Protein AF-U9USR7-F1 (afdb_monomer_lite)

Sequence (192 aa):
MKKAFDSVGLDVLKRALLRIDILATMAEWIIALFDYRSLRIATAYGLSDGFIRNDGIDQYRMQEIVDIANEFYLINDIDINAKKSELIIINPTVEKQEQNIELGRDRSIVQATNDEIRYLGVWFSNKPSRRRWMQRLSTIVNEFSQIMILTEHDWNQVFTPIMKLVKNWLKLSKNTPSSLLFHEGGFGMDHP

Structure (mmCIF, N/CA/C/O backbone):
data_AF-U9USR7-F1
#
_entry.id   AF-U9USR7-F1
#
loop_
_atom_site.group_PDB
_atom_site.id
_atom_site.type_symbol
_atom_site.label_atom_id
_atom_site.label_alt_id
_atom_site.label_comp_id
_atom_site.label_asym_id
_atom_site.label_entity_id
_atom_site.label_seq_id
_atom_site.pdbx_PDB_ins_code
_atom_site.Cartn_x
_atom_site.Cartn_y
_atom_site.Cartn_z
_atom_site.occupancy
_atom_site.B_iso_or_equiv
_atom_site.auth_seq_id
_atom_site.auth_comp_id
_atom_site.auth_asym_id
_atom_site.auth_atom_id
_atom_site.pdbx_PDB_model_num
ATOM 1 N N . MET A 1 1 ? 8.745 15.728 13.374 1.00 31.06 1 MET A N 1
ATOM 2 C CA . MET A 1 1 ? 8.905 16.698 12.268 1.00 31.06 1 MET A CA 1
ATOM 3 C C . MET A 1 1 ? 7.754 16.495 11.293 1.00 31.06 1 MET A C 1
ATOM 5 O O . MET A 1 1 ? 7.735 15.453 10.646 1.00 31.06 1 MET A O 1
ATOM 9 N N . LYS A 1 2 ? 6.791 17.431 11.232 1.00 29.58 2 LYS A N 1
ATOM 10 C CA . LYS A 1 2 ? 5.807 17.512 10.132 1.00 29.58 2 LYS A CA 1
ATOM 11 C C . LYS A 1 2 ? 6.581 17.490 8.808 1.00 29.58 2 LYS A C 1
ATOM 13 O O . LYS A 1 2 ? 7.603 18.174 8.710 1.00 29.58 2 LYS A O 1
ATOM 18 N N . LYS A 1 3 ? 6.186 16.662 7.833 1.00 35.38 3 LYS A N 1
ATOM 19 C CA . LYS A 1 3 ? 6.872 16.655 6.532 1.00 35.38 3 LYS A CA 1
ATOM 20 C C . LYS A 1 3 ? 6.595 18.003 5.871 1.00 35.38 3 LYS A C 1
ATOM 22 O O . LYS A 1 3 ? 5.481 18.502 5.957 1.00 35.38 3 LYS A O 1
ATOM 27 N N . ALA A 1 4 ? 7.596 18.583 5.210 1.00 38.94 4 ALA A N 1
ATOM 28 C CA . ALA A 1 4 ? 7.486 19.911 4.601 1.00 38.94 4 ALA A CA 1
ATOM 29 C C . ALA A 1 4 ? 6.280 20.044 3.650 1.00 38.94 4 ALA A C 1
ATOM 31 O O . ALA A 1 4 ? 5.736 21.131 3.530 1.00 38.94 4 ALA A O 1
ATOM 32 N N . PHE A 1 5 ? 5.834 18.935 3.049 1.00 43.22 5 PHE A N 1
ATOM 33 C CA . PHE A 1 5 ? 4.688 18.850 2.141 1.00 43.22 5 PHE A CA 1
ATOM 34 C C . PHE A 1 5 ? 3.316 18.853 2.834 1.00 43.22 5 PHE A C 1
ATOM 36 O O . PHE A 1 5 ? 2.339 19.228 2.199 1.00 43.22 5 PHE A O 1
ATOM 43 N N . ASP A 1 6 ? 3.238 18.503 4.124 1.00 44.19 6 ASP A N 1
ATOM 44 C CA . ASP A 1 6 ? 1.978 18.482 4.891 1.00 44.19 6 ASP A CA 1
ATOM 45 C C . ASP A 1 6 ? 1.553 19.899 5.340 1.00 44.19 6 ASP A C 1
ATOM 47 O O . ASP A 1 6 ? 0.514 20.076 5.968 1.00 44.19 6 ASP A O 1
ATOM 51 N N . SER A 1 7 ? 2.383 20.918 5.078 1.00 46.50 7 SER A N 1
ATOM 52 C CA . SER A 1 7 ? 2.207 22.280 5.599 1.00 46.50 7 SER A CA 1
ATOM 53 C C . SER A 1 7 ? 2.689 23.389 4.654 1.00 46.50 7 SER A C 1
ATOM 55 O O . SER A 1 7 ? 2.925 24.510 5.108 1.00 46.50 7 SER A O 1
ATOM 57 N N . VAL A 1 8 ? 2.872 23.116 3.354 1.00 57.19 8 VAL A N 1
ATOM 58 C CA . VAL A 1 8 ? 3.151 24.202 2.398 1.00 57.19 8 VAL A CA 1
ATOM 59 C C . VAL A 1 8 ? 1.869 25.001 2.209 1.00 57.19 8 VAL A C 1
ATOM 61 O O . VAL A 1 8 ? 0.931 24.532 1.573 1.00 57.19 8 VAL A O 1
ATOM 64 N N . GLY A 1 9 ? 1.830 26.214 2.758 1.00 67.50 9 GLY A N 1
ATOM 65 C CA . GLY A 1 9 ? 0.725 27.134 2.510 1.00 67.50 9 GLY A CA 1
ATOM 66 C C . GLY A 1 9 ? 0.599 27.424 1.015 1.00 67.50 9 GLY A C 1
ATOM 67 O O . GLY A 1 9 ? 1.603 27.713 0.355 1.00 67.50 9 GLY A O 1
ATOM 68 N N . LEU A 1 10 ? -0.626 27.370 0.488 1.00 75.12 10 LEU A N 1
ATOM 69 C CA . LEU A 1 10 ? -0.918 27.627 -0.928 1.00 75.12 10 LEU A CA 1
ATOM 70 C C . LEU A 1 10 ? -0.388 28.995 -1.385 1.00 75.12 10 LEU A C 1
ATOM 72 O O . LEU A 1 10 ? 0.080 29.129 -2.510 1.00 75.12 10 LEU A O 1
ATOM 76 N N . ASP A 1 11 ? -0.315 29.974 -0.483 1.00 77.25 11 ASP A N 1
ATOM 77 C CA . ASP A 1 11 ? 0.305 31.277 -0.737 1.00 77.25 11 ASP A CA 1
ATOM 78 C C . ASP A 1 11 ? 1.813 31.214 -1.025 1.00 77.25 11 ASP A C 1
ATOM 80 O O . ASP A 1 11 ? 2.346 31.995 -1.819 1.00 77.25 11 ASP A O 1
ATOM 84 N N . VAL A 1 12 ? 2.532 30.311 -0.353 1.00 80.69 12 VAL A N 1
ATOM 85 C CA . VAL A 1 12 ? 3.971 30.097 -0.564 1.00 80.69 12 VAL A CA 1
ATOM 86 C C . VAL A 1 12 ? 4.189 29.373 -1.888 1.00 80.69 12 VAL A C 1
ATOM 88 O O . VAL A 1 12 ? 5.074 29.755 -2.652 1.00 80.69 12 VAL A O 1
ATOM 91 N N . LEU A 1 13 ? 3.338 28.389 -2.196 1.00 80.75 13 LEU A N 1
ATOM 92 C CA . LEU A 1 13 ? 3.336 27.698 -3.483 1.00 80.75 13 LEU A CA 1
ATOM 93 C C . LEU A 1 13 ? 3.036 28.668 -4.636 1.00 80.75 13 LEU A C 1
ATOM 95 O O . LEU A 1 13 ? 3.788 28.714 -5.604 1.00 80.75 13 LEU A O 1
ATOM 99 N N . LYS A 1 14 ? 2.011 29.514 -4.501 1.00 82.81 14 LYS A N 1
ATOM 100 C CA . LYS A 1 14 ? 1.633 30.529 -5.494 1.00 82.81 14 LYS A CA 1
ATOM 101 C C . LYS A 1 14 ? 2.776 31.500 -5.776 1.00 82.81 14 LYS A C 1
ATOM 103 O O . LYS A 1 14 ? 3.115 31.738 -6.932 1.00 82.81 14 LYS A O 1
ATOM 108 N N . ARG A 1 15 ? 3.431 32.007 -4.727 1.00 81.38 15 ARG A N 1
ATOM 109 C CA . ARG A 1 15 ? 4.616 32.871 -4.866 1.00 81.38 15 ARG A CA 1
ATOM 110 C C . ARG A 1 15 ? 5.795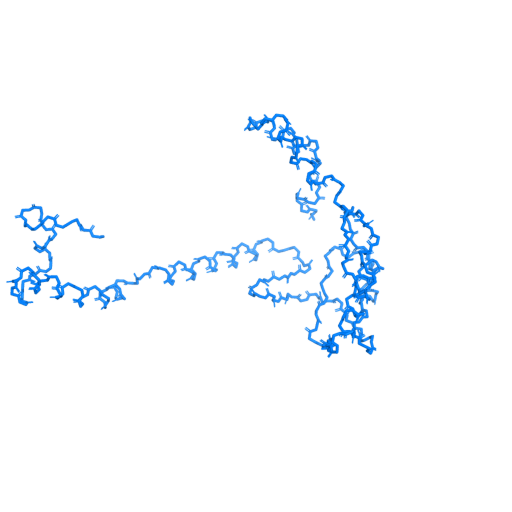 32.155 -5.526 1.00 81.38 15 ARG A C 1
ATOM 112 O O . ARG A 1 15 ? 6.513 32.784 -6.295 1.00 81.38 15 ARG A O 1
ATOM 119 N N . ALA A 1 16 ? 5.994 30.866 -5.256 1.00 85.19 16 ALA A N 1
ATOM 120 C CA . ALA A 1 16 ? 7.048 30.079 -5.892 1.00 85.19 16 ALA A CA 1
ATOM 121 C C . ALA A 1 16 ? 6.782 29.851 -7.390 1.00 85.19 16 ALA A C 1
ATOM 123 O O . ALA A 1 16 ? 7.704 30.011 -8.182 1.00 85.19 16 ALA A O 1
ATOM 124 N N . LEU A 1 17 ? 5.536 29.552 -7.777 1.00 86.25 17 LEU A N 1
ATOM 125 C CA . LEU A 1 17 ? 5.126 29.371 -9.177 1.00 86.25 17 LEU A CA 1
ATOM 126 C C . LEU A 1 17 ? 5.318 30.659 -9.991 1.00 86.25 17 LEU A C 1
ATOM 128 O O . LEU A 1 17 ? 5.894 30.623 -11.074 1.00 86.25 17 LEU A O 1
ATOM 132 N N . LEU A 1 18 ? 4.920 31.806 -9.433 1.00 88.62 18 LEU A N 1
ATOM 133 C CA . LEU A 1 18 ? 5.142 33.109 -10.069 1.00 88.62 18 LEU A CA 1
ATOM 134 C C . LEU A 1 18 ? 6.632 33.463 -10.175 1.00 88.62 18 LEU A C 1
ATOM 136 O O . LEU A 1 18 ? 7.037 34.143 -11.108 1.00 88.62 18 LEU A O 1
ATOM 140 N N . ARG A 1 19 ? 7.459 32.998 -9.232 1.00 89.94 19 ARG A N 1
ATOM 141 C CA . ARG A 1 19 ? 8.908 33.249 -9.225 1.00 89.94 19 ARG A CA 1
ATOM 142 C C . ARG A 1 19 ? 9.671 32.447 -10.282 1.00 89.94 19 ARG A C 1
ATOM 144 O O . ARG A 1 19 ? 10.785 32.830 -10.620 1.00 89.94 19 ARG A O 1
ATOM 151 N N . ILE A 1 20 ? 9.102 31.348 -10.774 1.00 90.50 20 ILE A N 1
ATOM 152 C CA . ILE A 1 20 ? 9.650 30.560 -11.890 1.00 90.50 20 ILE A CA 1
ATOM 153 C C . ILE A 1 20 ? 8.961 30.898 -13.224 1.00 90.50 20 ILE A C 1
ATOM 155 O O . ILE A 1 20 ? 8.940 30.069 -14.128 1.00 90.50 20 ILE A O 1
ATOM 159 N N . ASP A 1 21 ? 8.376 32.097 -13.320 1.00 91.94 21 ASP A N 1
ATOM 160 C CA . ASP A 1 21 ? 7.721 32.648 -14.513 1.00 91.94 21 ASP A CA 1
ATOM 161 C C . ASP A 1 21 ? 6.568 31.797 -15.077 1.00 91.94 21 ASP A C 1
ATOM 163 O O . ASP A 1 21 ? 6.224 31.884 -16.259 1.00 91.94 21 ASP A O 1
ATOM 167 N N . ILE A 1 22 ? 5.897 31.002 -14.230 1.00 88.56 22 ILE A N 1
ATOM 168 C CA . ILE A 1 22 ? 4.613 30.407 -14.614 1.00 88.56 22 ILE A CA 1
ATOM 169 C C . ILE A 1 22 ? 3.569 31.520 -14.699 1.00 88.56 22 ILE A C 1
ATOM 171 O O . ILE A 1 22 ? 3.393 32.312 -13.770 1.00 88.56 22 ILE A O 1
ATOM 175 N N . LEU A 1 23 ? 2.843 31.547 -15.818 1.00 92.94 23 LEU A N 1
ATOM 176 C CA . LEU A 1 23 ? 1.777 32.506 -16.085 1.00 92.94 23 LEU A CA 1
ATOM 177 C C . LEU A 1 23 ? 0.779 32.548 -14.917 1.00 92.94 23 LEU A C 1
ATOM 179 O O . LEU A 1 23 ? 0.319 31.502 -14.458 1.00 92.94 23 LEU A O 1
ATOM 183 N N . ALA A 1 24 ? 0.402 33.744 -14.461 1.00 88.19 24 ALA A N 1
ATOM 184 C CA . ALA A 1 24 ? -0.434 33.908 -13.269 1.00 88.19 24 ALA A CA 1
ATOM 185 C C . ALA A 1 24 ? -1.750 33.112 -13.329 1.00 88.19 24 ALA A C 1
ATOM 187 O O . ALA A 1 24 ? -2.139 32.496 -12.344 1.00 88.19 24 ALA A O 1
ATOM 188 N N . THR A 1 25 ? -2.394 33.041 -14.496 1.00 86.81 25 THR A N 1
ATOM 189 C CA . THR A 1 25 ? -3.608 32.235 -14.704 1.00 86.81 25 THR A CA 1
ATOM 190 C C . THR A 1 25 ? -3.358 30.734 -14.553 1.00 86.81 25 THR A C 1
ATOM 192 O O . THR A 1 25 ? -4.213 30.021 -14.035 1.00 86.81 25 THR A O 1
ATOM 195 N N . MET A 1 26 ? -2.183 30.252 -14.961 1.00 83.38 26 MET A N 1
ATOM 196 C CA . MET A 1 26 ? -1.778 28.858 -14.808 1.00 83.38 26 MET A CA 1
ATOM 197 C C . MET A 1 26 ? -1.376 28.544 -13.365 1.00 83.38 26 MET A C 1
ATOM 199 O O . MET A 1 26 ? -1.702 27.473 -12.866 1.00 83.38 26 MET A O 1
ATOM 203 N N . ALA A 1 27 ? -0.743 29.488 -12.664 1.00 86.19 27 ALA A N 1
ATOM 204 C CA . ALA A 1 27 ? -0.491 29.370 -11.233 1.00 86.19 27 ALA A CA 1
ATOM 205 C C . ALA A 1 27 ? -1.808 29.282 -10.441 1.00 86.19 27 ALA A C 1
ATOM 207 O O . ALA A 1 27 ? -1.941 28.393 -9.609 1.00 86.19 27 ALA A O 1
ATOM 208 N N . GLU A 1 28 ? -2.802 30.127 -10.741 1.00 83.25 28 GLU A N 1
ATOM 209 C CA . GLU A 1 28 ? -4.142 30.045 -10.129 1.00 83.25 28 GLU A CA 1
ATOM 210 C C . GLU A 1 28 ? -4.829 28.712 -10.433 1.00 83.25 28 GLU A C 1
ATOM 212 O O . GLU A 1 28 ? -5.378 28.089 -9.530 1.00 83.25 28 GLU A O 1
ATOM 217 N N . TRP A 1 29 ? -4.742 28.227 -11.675 1.00 82.88 29 TRP A N 1
ATOM 218 C CA . TRP A 1 29 ? -5.243 26.901 -12.046 1.00 82.88 29 TRP A CA 1
ATOM 219 C C . TRP A 1 29 ? -4.590 25.786 -11.231 1.00 82.88 29 TRP A C 1
ATOM 221 O O . TRP A 1 29 ? -5.280 24.902 -10.734 1.00 82.88 29 TRP A O 1
ATOM 231 N N . ILE A 1 30 ? -3.267 25.831 -11.062 1.00 81.38 30 ILE A N 1
ATOM 232 C CA . ILE A 1 30 ? -2.529 24.847 -10.266 1.00 81.38 30 ILE A CA 1
ATOM 233 C C . ILE A 1 30 ? -2.956 24.917 -8.799 1.00 81.38 30 ILE A C 1
ATOM 235 O O . ILE A 1 30 ? -3.180 23.871 -8.203 1.00 81.38 30 ILE A O 1
ATOM 239 N N . ILE A 1 31 ? -3.111 26.112 -8.220 1.00 80.75 31 ILE A N 1
ATOM 240 C CA . ILE A 1 31 ? -3.598 26.274 -6.841 1.00 80.75 31 ILE A CA 1
ATOM 241 C C . ILE A 1 31 ? -5.025 25.727 -6.697 1.00 80.75 31 ILE A C 1
ATOM 243 O O . ILE A 1 31 ? -5.294 24.977 -5.760 1.00 80.75 31 ILE A O 1
ATOM 247 N N . ALA A 1 32 ? -5.900 25.994 -7.667 1.00 76.19 32 ALA A N 1
ATOM 248 C CA . ALA A 1 32 ? -7.271 25.493 -7.694 1.00 76.19 32 ALA A CA 1
ATOM 249 C C . ALA A 1 32 ? -7.376 23.959 -7.815 1.00 76.19 32 ALA A C 1
ATOM 251 O O . ALA A 1 32 ? -8.411 23.399 -7.478 1.00 76.19 32 ALA A O 1
ATOM 252 N N . LEU A 1 33 ? -6.325 23.246 -8.248 1.00 71.69 33 LEU A N 1
ATOM 253 C CA . LEU A 1 33 ? -6.296 21.772 -8.193 1.00 71.69 33 LEU A CA 1
ATOM 254 C C . LEU A 1 33 ? -6.178 21.233 -6.761 1.00 71.69 33 LEU A C 1
ATOM 256 O O . LEU A 1 33 ? -6.516 20.073 -6.501 1.00 71.69 33 LEU A O 1
ATOM 260 N N . PHE A 1 34 ? -5.645 22.044 -5.849 1.00 70.12 34 PHE A N 1
ATOM 261 C CA . PHE A 1 34 ? -5.462 21.696 -4.443 1.00 70.12 34 PHE A CA 1
ATOM 262 C C . PHE A 1 34 ? -6.542 22.306 -3.551 1.00 70.12 34 PHE A C 1
ATOM 264 O O . PHE A 1 34 ? -6.820 21.745 -2.493 1.00 70.12 34 PHE A O 1
ATOM 271 N N . ASP A 1 35 ? -7.181 23.382 -4.003 1.00 64.19 35 ASP A N 1
ATOM 272 C CA . ASP A 1 35 ? -8.351 23.970 -3.364 1.00 64.19 35 ASP A CA 1
ATOM 273 C C . ASP A 1 35 ? -9.628 23.210 -3.780 1.00 64.19 35 ASP A C 1
ATOM 275 O O . ASP A 1 35 ? -9.847 22.907 -4.947 1.00 64.19 35 ASP A O 1
ATOM 279 N N . TYR A 1 36 ? -10.483 22.858 -2.818 1.00 55.59 36 TYR A N 1
ATOM 280 C CA . TYR A 1 36 ? -11.804 22.243 -3.061 1.00 55.59 36 TYR A CA 1
ATOM 281 C C . TYR A 1 36 ? -11.838 20.876 -3.772 1.00 55.59 36 TYR A C 1
ATOM 283 O O . TYR A 1 36 ? -12.755 20.592 -4.548 1.00 55.59 36 TYR A O 1
ATOM 291 N N . ARG A 1 37 ? -10.923 19.949 -3.458 1.00 59.97 37 ARG A N 1
ATOM 292 C CA . ARG A 1 37 ? -11.104 18.544 -3.879 1.00 59.97 37 ARG A CA 1
ATOM 293 C C . ARG A 1 37 ? -12.260 17.892 -3.109 1.00 59.97 37 ARG A C 1
ATOM 295 O O . ARG A 1 37 ? -12.060 17.341 -2.026 1.00 59.97 37 ARG A O 1
ATOM 302 N N . SER A 1 38 ? -13.462 17.974 -3.683 1.00 60.00 38 SER A N 1
ATOM 303 C CA . SER A 1 38 ? -14.633 17.181 -3.306 1.00 60.00 38 SER A CA 1
ATOM 304 C C . SER A 1 38 ? -14.509 15.793 -3.939 1.00 60.00 38 SER A C 1
ATOM 306 O O . SER A 1 38 ? -14.601 15.649 -5.157 1.00 60.00 38 SER A O 1
ATOM 308 N N . LEU A 1 39 ? -14.235 14.776 -3.124 1.00 62.94 39 LEU A N 1
ATOM 309 C CA . LEU A 1 39 ? -14.263 13.379 -3.553 1.00 62.94 39 LEU A CA 1
ATOM 310 C C . LEU A 1 39 ? -15.694 12.856 -3.439 1.00 62.94 39 LEU A C 1
ATOM 312 O O . LEU A 1 39 ? -16.358 13.096 -2.437 1.00 62.94 39 LEU A O 1
ATOM 316 N N . ARG A 1 40 ? -16.152 12.139 -4.466 1.00 63.31 40 ARG A N 1
ATOM 317 C CA . ARG A 1 40 ? -17.414 11.389 -4.471 1.00 63.31 40 ARG A CA 1
ATOM 318 C C . ARG A 1 40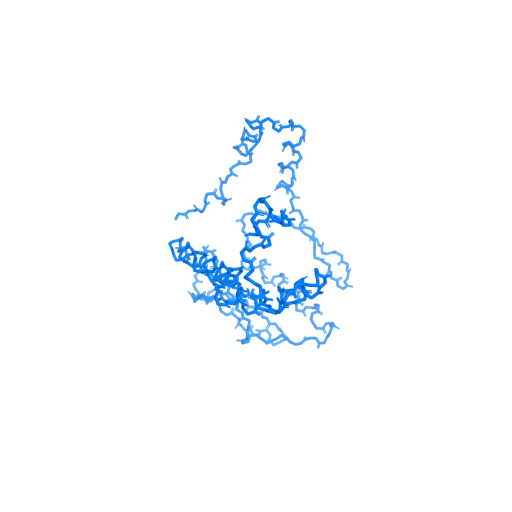 ? -17.095 9.934 -4.775 1.00 63.31 40 ARG A C 1
ATOM 320 O O . ARG A 1 40 ? -16.259 9.667 -5.639 1.00 63.31 40 ARG A O 1
ATOM 327 N N . ILE A 1 41 ? -17.742 9.013 -4.077 1.00 63.25 41 ILE A N 1
ATOM 328 C CA . ILE A 1 41 ? -17.579 7.571 -4.270 1.00 63.25 41 ILE A CA 1
ATOM 329 C C . ILE A 1 41 ? -18.760 7.077 -5.104 1.00 63.25 41 ILE A C 1
ATOM 331 O O . ILE A 1 41 ? -19.899 7.448 -4.843 1.00 63.25 41 ILE A O 1
ATOM 335 N N . ALA A 1 42 ? -18.507 6.269 -6.131 1.00 59.62 42 ALA A N 1
ATOM 336 C CA . ALA A 1 42 ? -19.580 5.634 -6.890 1.00 59.62 42 ALA A CA 1
ATOM 337 C C . ALA A 1 42 ? -20.099 4.413 -6.114 1.00 59.62 42 ALA A C 1
ATOM 339 O O . ALA A 1 42 ? -19.345 3.470 -5.881 1.00 59.62 42 ALA A O 1
ATOM 340 N N . THR A 1 43 ? -21.368 4.442 -5.711 1.00 68.50 43 THR A N 1
ATOM 341 C CA . THR A 1 43 ? -22.071 3.347 -5.030 1.00 68.50 43 THR A CA 1
ATOM 342 C C . THR A 1 43 ? -23.109 2.721 -5.963 1.00 68.50 43 THR A C 1
ATOM 344 O O . THR A 1 43 ? -23.420 3.257 -7.031 1.00 68.50 43 THR A O 1
ATOM 347 N N . ALA A 1 44 ? -23.690 1.591 -5.554 1.00 57.88 44 ALA A N 1
ATOM 348 C CA . ALA A 1 44 ? -24.777 0.946 -6.294 1.00 57.88 44 ALA A CA 1
ATOM 349 C C . ALA A 1 44 ? -26.056 1.805 -6.388 1.00 57.88 44 ALA A C 1
ATOM 351 O O . ALA A 1 44 ? -26.909 1.540 -7.232 1.00 57.88 44 ALA A O 1
ATOM 352 N N . TYR A 1 45 ? -26.174 2.848 -5.559 1.00 77.38 45 TYR A N 1
ATOM 353 C CA . TYR A 1 45 ? -27.314 3.767 -5.520 1.00 77.38 45 TYR A CA 1
ATOM 354 C C . TYR A 1 45 ? -27.018 5.128 -6.175 1.00 77.38 45 TYR A C 1
ATOM 356 O O . TYR A 1 45 ? -27.881 6.004 -6.185 1.00 77.38 45 TYR A O 1
ATOM 364 N N . GLY A 1 46 ? -25.816 5.318 -6.733 1.00 76.00 46 GLY A N 1
ATOM 365 C CA . GLY A 1 46 ? -25.382 6.565 -7.367 1.00 76.00 46 GLY A CA 1
ATOM 366 C C . GLY A 1 4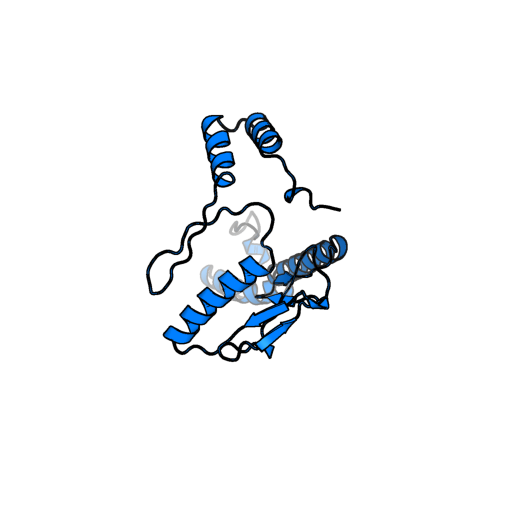6 ? -24.072 7.106 -6.793 1.00 76.00 46 GLY A C 1
ATOM 367 O O . GLY A 1 46 ? -23.319 6.404 -6.128 1.00 76.00 46 GLY A O 1
ATOM 368 N N . LEU A 1 47 ? -23.758 8.370 -7.078 1.00 69.31 47 LEU A N 1
ATOM 369 C CA . LEU A 1 47 ? -22.615 9.038 -6.449 1.00 69.31 47 LEU A CA 1
ATOM 370 C C . LEU A 1 47 ? -22.950 9.364 -4.990 1.00 69.31 47 LEU A C 1
ATOM 372 O O . LEU A 1 47 ? -24.014 9.919 -4.723 1.00 69.31 47 LEU A O 1
ATOM 376 N N . SER A 1 48 ? -22.029 9.067 -4.073 1.00 74.69 48 SER A N 1
ATOM 377 C CA . SER A 1 48 ? -22.102 9.519 -2.685 1.00 74.69 48 SER A CA 1
ATOM 378 C C . SER A 1 48 ? -22.080 11.044 -2.612 1.00 74.69 48 SER A C 1
ATOM 380 O O . SER A 1 48 ? -21.611 11.729 -3.535 1.00 74.69 48 SER A O 1
ATOM 382 N N . ASP A 1 49 ? -22.489 11.571 -1.461 1.00 74.88 49 ASP A N 1
ATOM 383 C CA . ASP A 1 49 ? -22.247 12.969 -1.145 1.00 74.88 49 ASP A CA 1
ATOM 384 C C . ASP A 1 49 ? -20.750 13.285 -1.246 1.00 74.88 49 ASP A C 1
ATOM 386 O O . ASP A 1 49 ? -19.873 12.476 -0.918 1.00 74.88 49 ASP A O 1
ATOM 390 N N . GLY A 1 50 ? -20.463 14.462 -1.803 1.00 62.84 50 GLY A N 1
ATOM 391 C CA . GLY A 1 50 ? -19.099 14.911 -2.023 1.00 62.84 50 GLY A CA 1
ATOM 392 C C . GLY A 1 50 ? -18.474 15.400 -0.730 1.00 62.84 50 GLY A C 1
ATOM 393 O O . GLY A 1 50 ? -19.027 16.284 -0.085 1.00 62.84 50 GLY A O 1
ATOM 394 N N . PHE A 1 51 ? -17.288 14.905 -0.386 1.00 61.94 51 PHE A N 1
ATOM 395 C CA . PHE A 1 51 ? -16.588 15.327 0.825 1.00 61.94 51 PHE A CA 1
ATOM 396 C C . PHE A 1 51 ? -15.290 16.070 0.516 1.00 61.94 51 PHE A C 1
ATOM 398 O O . PHE A 1 51 ? -14.523 15.695 -0.372 1.00 61.94 51 PHE A O 1
ATOM 405 N N . ILE A 1 52 ? -15.034 17.137 1.274 1.00 56.69 52 ILE A N 1
ATOM 406 C CA . ILE A 1 52 ? -13.830 17.961 1.141 1.00 56.69 52 ILE A CA 1
ATOM 407 C C . ILE A 1 52 ? -12.657 17.241 1.818 1.00 56.69 52 ILE A C 1
ATOM 409 O O . ILE A 1 52 ? -12.742 16.819 2.979 1.00 56.69 52 ILE A O 1
ATOM 413 N N . ARG A 1 53 ? -11.547 17.093 1.091 1.00 51.97 53 ARG A N 1
ATOM 414 C CA . ARG A 1 53 ? -10.291 16.539 1.612 1.00 51.97 53 ARG A CA 1
ATOM 415 C C . ARG A 1 53 ? -9.498 17.611 2.373 1.00 51.97 53 ARG A C 1
ATOM 417 O O . ARG A 1 53 ? -8.450 18.041 1.905 1.00 51.97 53 ARG A O 1
ATOM 424 N N . ASN A 1 54 ? -9.994 18.030 3.533 1.00 49.03 54 ASN A N 1
ATOM 425 C CA . ASN A 1 54 ? -9.200 18.815 4.481 1.00 49.03 54 ASN A CA 1
ATOM 426 C C . ASN A 1 54 ? -8.357 17.852 5.334 1.00 49.03 54 ASN A C 1
ATOM 428 O O . ASN A 1 54 ? -8.917 16.941 5.934 1.00 49.03 54 ASN A O 1
ATOM 432 N N . ASP A 1 55 ? -7.030 17.979 5.203 1.00 50.75 55 ASP A N 1
ATOM 433 C CA . ASP A 1 55 ? -5.906 17.668 6.120 1.00 50.75 55 ASP A CA 1
ATOM 434 C C . ASP A 1 55 ? -5.929 16.517 7.162 1.00 50.75 55 ASP A C 1
ATOM 436 O O . ASP A 1 55 ? -4.971 16.367 7.921 1.00 50.75 55 ASP A O 1
ATOM 440 N N . GLY A 1 56 ? -6.888 15.599 7.126 1.00 52.75 56 GLY A N 1
ATOM 441 C CA . GLY A 1 56 ? -6.887 14.373 7.920 1.00 52.75 56 GLY A CA 1
ATOM 442 C C . GLY A 1 56 ? -8.147 13.550 7.669 1.00 52.75 56 GLY A C 1
ATOM 443 O O . GLY A 1 56 ? -9.258 14.070 7.697 1.00 52.75 56 GLY A O 1
ATOM 444 N N . ILE A 1 57 ? -7.982 12.256 7.398 1.00 61.59 57 ILE A N 1
ATOM 445 C CA . ILE A 1 57 ? -9.090 11.299 7.487 1.00 61.59 57 ILE A CA 1
ATOM 446 C C . ILE A 1 57 ? -9.045 10.776 8.923 1.00 61.59 57 ILE A C 1
ATOM 448 O O . ILE A 1 57 ? -8.079 10.111 9.297 1.00 61.59 57 ILE A O 1
ATOM 452 N N . ASP A 1 58 ? -10.028 11.151 9.738 1.00 71.81 58 ASP A N 1
ATOM 453 C CA . ASP A 1 58 ? -10.217 10.562 11.063 1.00 71.81 58 ASP A CA 1
ATOM 454 C C . ASP A 1 58 ? -10.732 9.113 10.949 1.00 71.81 58 ASP A C 1
ATOM 456 O O . ASP A 1 58 ? -11.127 8.647 9.877 1.00 71.81 58 ASP A O 1
ATOM 460 N N . GLN A 1 59 ? -10.685 8.371 12.056 1.00 75.38 59 GLN A N 1
ATOM 461 C CA . GLN A 1 59 ? -11.063 6.957 12.074 1.00 75.38 59 GLN A CA 1
ATOM 462 C C . GLN A 1 59 ? -12.510 6.726 11.625 1.00 75.38 59 GLN A C 1
ATOM 464 O O . GLN A 1 59 ? -12.767 5.777 10.889 1.00 75.38 59 GLN A O 1
ATOM 469 N N . TYR A 1 60 ? -13.439 7.595 12.032 1.00 80.38 60 TYR A N 1
ATOM 470 C CA . TYR A 1 60 ? -14.852 7.470 11.679 1.00 80.38 60 TYR A CA 1
ATOM 471 C C . TYR A 1 60 ? -15.048 7.558 10.162 1.00 80.38 60 TYR A C 1
ATOM 473 O O . TYR A 1 60 ? -15.696 6.706 9.561 1.00 80.38 60 TYR A O 1
ATOM 481 N N . ARG A 1 61 ? -14.401 8.533 9.519 1.00 79.38 61 ARG A N 1
ATOM 482 C CA . ARG A 1 61 ? -14.445 8.693 8.059 1.00 79.38 61 ARG A CA 1
ATOM 483 C C . ARG A 1 61 ? -13.772 7.541 7.325 1.00 79.38 61 ARG A C 1
ATOM 485 O O . ARG A 1 61 ? -14.208 7.164 6.241 1.00 79.38 61 ARG A O 1
ATOM 492 N N . MET A 1 62 ? -12.702 6.979 7.888 1.00 84.19 62 MET A N 1
ATOM 493 C CA . MET A 1 62 ? -12.092 5.775 7.324 1.00 84.19 62 MET A CA 1
ATOM 494 C C . MET A 1 62 ? -13.060 4.589 7.396 1.00 84.19 62 MET A C 1
ATOM 496 O O . MET A 1 62 ? -13.178 3.859 6.415 1.00 84.19 62 MET A O 1
ATOM 500 N N . GLN A 1 63 ? -13.772 4.427 8.514 1.00 88.88 63 GLN A N 1
ATOM 501 C CA . GLN A 1 63 ? -14.77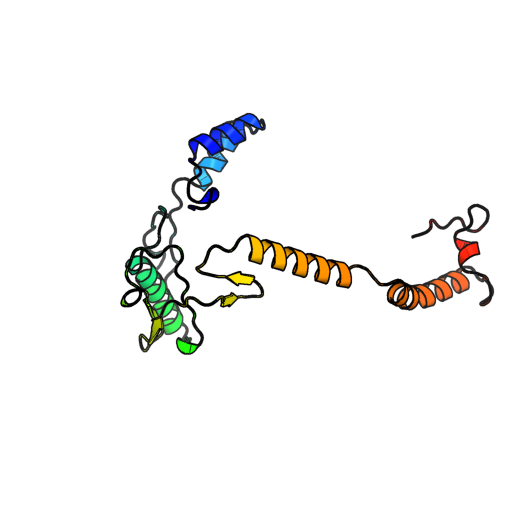4 3.374 8.662 1.00 88.88 63 GLN A CA 1
ATOM 502 C C . GLN A 1 63 ? -15.919 3.545 7.657 1.00 88.88 63 GLN A C 1
ATOM 504 O O . GLN A 1 63 ? -16.268 2.582 6.990 1.00 88.88 63 GLN A O 1
ATOM 509 N N . GLU A 1 64 ? -16.411 4.767 7.438 1.00 87.56 64 GLU A N 1
ATOM 510 C CA . GLU A 1 64 ? -17.446 5.051 6.430 1.00 87.56 64 GLU A CA 1
ATOM 511 C C . GLU A 1 64 ? -17.011 4.635 5.010 1.00 87.56 64 GLU A C 1
ATOM 513 O O . GLU A 1 64 ? -17.762 3.990 4.278 1.00 87.56 64 GLU A O 1
ATOM 518 N N . ILE A 1 65 ? -15.767 4.937 4.619 1.00 85.81 65 ILE A N 1
ATOM 519 C CA . ILE A 1 65 ? -15.218 4.511 3.320 1.00 85.81 65 ILE A CA 1
ATOM 520 C C . ILE A 1 65 ? -15.136 2.982 3.235 1.00 85.81 65 ILE A C 1
ATOM 522 O O . ILE A 1 65 ? -15.432 2.400 2.188 1.00 85.81 65 ILE A O 1
ATOM 526 N N . VAL A 1 66 ? -14.714 2.332 4.320 1.00 88.69 66 VAL A N 1
ATOM 527 C CA . VAL A 1 66 ? -14.621 0.870 4.402 1.00 88.69 66 VAL A CA 1
ATOM 528 C C . VAL A 1 66 ? -16.005 0.231 4.322 1.00 88.69 66 VAL A C 1
ATOM 530 O O . VAL A 1 66 ? -16.159 -0.765 3.621 1.00 88.69 66 VAL A O 1
ATOM 533 N N . ASP A 1 67 ? -17.015 0.823 4.952 1.00 90.12 67 ASP A N 1
ATOM 534 C CA . ASP A 1 67 ? -18.394 0.342 4.921 1.00 90.12 67 ASP A CA 1
ATOM 535 C C . ASP A 1 67 ? -18.978 0.428 3.507 1.00 90.12 67 ASP A C 1
ATOM 537 O O . ASP A 1 67 ? -19.517 -0.559 3.005 1.00 90.12 67 ASP A O 1
ATOM 541 N N . ILE A 1 68 ? -18.762 1.545 2.803 1.00 87.62 68 ILE A N 1
ATOM 542 C CA . ILE A 1 68 ? -19.156 1.686 1.391 1.00 87.62 68 ILE A CA 1
ATOM 543 C C . ILE A 1 68 ? -18.446 0.641 0.518 1.00 87.62 68 ILE A C 1
ATOM 545 O O . ILE A 1 68 ? -19.050 0.034 -0.370 1.00 87.62 68 ILE A O 1
ATOM 549 N N . ALA A 1 69 ? -17.155 0.400 0.759 1.00 85.19 69 ALA A N 1
ATOM 550 C CA . ALA A 1 69 ? -16.423 -0.634 0.038 1.00 85.19 69 ALA A CA 1
ATOM 551 C C . ALA A 1 69 ? -16.984 -2.033 0.347 1.00 85.19 69 ALA A C 1
ATOM 553 O O . ALA A 1 69 ? -17.172 -2.827 -0.573 1.00 85.19 69 ALA A O 1
ATOM 554 N N . ASN A 1 70 ? -17.308 -2.329 1.609 1.00 87.00 70 ASN A N 1
ATOM 555 C CA . ASN A 1 70 ? -17.932 -3.587 2.023 1.00 87.00 70 ASN A CA 1
ATOM 556 C C . ASN A 1 70 ? -19.272 -3.810 1.309 1.00 87.00 70 ASN A C 1
ATOM 558 O O . ASN A 1 70 ? -19.508 -4.917 0.829 1.00 87.00 70 ASN A O 1
ATOM 562 N N . GLU A 1 71 ? -20.112 -2.779 1.161 1.00 85.19 71 GLU A N 1
ATOM 563 C CA . GLU A 1 71 ? -21.343 -2.868 0.363 1.00 85.19 71 GLU A CA 1
ATOM 564 C C . GLU A 1 71 ? -21.054 -3.255 -1.091 1.00 85.19 71 GLU A C 1
ATOM 566 O O . GLU A 1 71 ? -21.693 -4.157 -1.637 1.00 85.19 71 GLU A O 1
ATOM 571 N N . PHE A 1 72 ? -20.053 -2.629 -1.715 1.00 83.50 72 PHE A N 1
ATOM 572 C CA . PHE A 1 72 ? -19.637 -2.986 -3.069 1.00 83.50 72 PHE A CA 1
ATOM 573 C C . PHE A 1 72 ? -19.182 -4.449 -3.158 1.00 83.50 72 PHE A C 1
ATOM 575 O O . PHE A 1 72 ? -19.592 -5.167 -4.072 1.00 83.50 72 PHE A O 1
ATOM 582 N N . TYR A 1 73 ? -18.366 -4.919 -2.215 1.00 80.75 73 TYR A N 1
ATOM 583 C CA . TYR A 1 73 ? -17.899 -6.305 -2.208 1.00 80.75 73 TYR A CA 1
ATOM 584 C C . TYR A 1 73 ? -19.042 -7.299 -1.992 1.00 80.75 73 TYR A C 1
ATOM 586 O O . TYR A 1 73 ? -19.097 -8.311 -2.685 1.00 80.75 73 TYR A O 1
ATOM 594 N N . LEU A 1 74 ? -19.993 -6.985 -1.110 1.00 79.75 74 LEU A N 1
ATOM 595 C CA . LEU A 1 74 ? -21.191 -7.791 -0.873 1.00 79.75 74 LEU A CA 1
ATOM 596 C C . LEU A 1 74 ? -22.028 -7.960 -2.142 1.00 79.75 74 LEU A C 1
ATOM 598 O O . LEU A 1 74 ? -22.394 -9.081 -2.485 1.00 79.75 74 LEU A O 1
ATOM 602 N N . ILE A 1 75 ? -22.292 -6.861 -2.854 1.00 83.62 75 ILE A N 1
ATOM 603 C CA . ILE A 1 75 ? -23.084 -6.879 -4.094 1.00 83.62 75 ILE A CA 1
ATOM 604 C C . ILE A 1 75 ? -22.398 -7.721 -5.175 1.00 83.62 75 ILE A C 1
ATOM 606 O O . ILE A 1 75 ? -23.070 -8.400 -5.948 1.00 83.62 75 ILE A O 1
ATOM 610 N N . ASN A 1 76 ? -21.066 -7.699 -5.217 1.00 77.38 76 ASN A N 1
ATOM 611 C CA . ASN A 1 76 ? -20.277 -8.445 -6.195 1.00 77.38 76 ASN A CA 1
ATOM 612 C C . ASN A 1 76 ? -19.891 -9.859 -5.723 1.00 77.38 76 ASN A C 1
ATOM 614 O O . ASN A 1 76 ? -19.066 -10.502 -6.367 1.00 77.38 76 ASN A O 1
ATOM 618 N N . ASP A 1 77 ? -20.454 -10.330 -4.605 1.00 78.81 77 ASP A N 1
ATOM 619 C CA . ASP A 1 77 ? -20.129 -11.609 -3.957 1.00 78.81 77 ASP A CA 1
ATOM 620 C C . ASP A 1 77 ? -18.616 -11.830 -3.740 1.00 78.81 77 ASP A C 1
ATOM 622 O O . ASP A 1 77 ? -18.086 -12.936 -3.819 1.00 78.81 77 ASP A O 1
ATOM 626 N N . ILE A 1 78 ? -17.898 -10.747 -3.448 1.00 81.69 78 ILE A N 1
ATOM 627 C CA . ILE A 1 78 ? -16.480 -10.764 -3.102 1.00 81.69 78 ILE A CA 1
ATOM 628 C C . ILE A 1 78 ? -16.365 -10.893 -1.584 1.00 81.69 78 ILE A C 1
ATOM 630 O O . ILE A 1 78 ? -17.046 -10.191 -0.831 1.00 81.69 78 ILE A O 1
ATOM 634 N N . ASP A 1 79 ? -15.489 -11.788 -1.131 1.00 80.25 79 ASP A N 1
ATOM 635 C CA . ASP A 1 79 ? -15.156 -11.945 0.282 1.00 80.25 79 ASP A CA 1
ATOM 636 C C . ASP A 1 79 ? -13.741 -11.426 0.565 1.00 80.25 79 ASP A C 1
ATOM 638 O O . ASP A 1 79 ? -12.770 -11.796 -0.104 1.00 80.25 79 ASP A O 1
ATOM 642 N N . ILE A 1 80 ? -13.626 -10.536 1.550 1.00 81.56 80 ILE A N 1
ATOM 643 C CA . ILE A 1 80 ? -12.360 -9.896 1.907 1.00 81.56 80 ILE A CA 1
ATOM 644 C C . ILE A 1 80 ? -11.724 -10.672 3.048 1.00 81.56 80 ILE A C 1
ATOM 646 O O . ILE A 1 80 ? -12.300 -10.838 4.118 1.00 81.56 80 ILE A O 1
ATOM 650 N N . ASN A 1 81 ? -10.468 -11.065 2.868 1.00 83.69 81 ASN A N 1
ATOM 651 C CA . ASN A 1 81 ? -9.715 -11.703 3.934 1.00 83.69 81 ASN A CA 1
ATOM 652 C C . ASN A 1 81 ? -9.112 -10.657 4.880 1.00 83.69 81 ASN A C 1
ATOM 654 O O . ASN A 1 81 ? -7.978 -10.220 4.679 1.00 83.69 81 ASN A O 1
ATOM 658 N N . ALA A 1 82 ? -9.836 -10.315 5.945 1.00 83.31 82 ALA A N 1
ATOM 659 C CA . ALA A 1 82 ? -9.378 -9.354 6.946 1.00 83.31 82 ALA A CA 1
ATOM 660 C C . ALA A 1 82 ? -8.024 -9.719 7.588 1.00 83.31 82 ALA A C 1
ATOM 662 O O . ALA A 1 82 ? -7.252 -8.828 7.922 1.00 83.31 82 ALA A O 1
ATOM 663 N N . LYS A 1 83 ? -7.665 -11.011 7.683 1.00 83.81 83 LYS A N 1
ATOM 664 C CA . LYS A 1 83 ? -6.352 -11.442 8.211 1.00 83.81 83 LYS A CA 1
ATOM 665 C C . LYS A 1 83 ? -5.183 -11.095 7.288 1.00 83.81 83 LYS A C 1
ATOM 667 O O . LYS A 1 83 ? -4.044 -11.071 7.742 1.00 83.81 83 LYS A O 1
ATOM 672 N N . LYS A 1 84 ? -5.447 -10.904 5.993 1.00 85.31 84 LYS A N 1
ATOM 673 C CA . LYS A 1 84 ? -4.458 -10.456 4.999 1.00 85.31 84 LYS A CA 1
ATOM 674 C C . LYS A 1 84 ? -4.496 -8.946 4.779 1.00 85.31 84 LYS A C 1
ATOM 676 O O . LYS A 1 84 ? -3.653 -8.430 4.051 1.00 85.31 84 LYS A O 1
ATOM 681 N N . SER A 1 85 ? -5.476 -8.261 5.357 1.00 88.50 85 SER A N 1
ATOM 682 C CA . SER A 1 85 ? -5.596 -6.816 5.270 1.00 88.50 85 SER A CA 1
ATOM 683 C C . SER A 1 85 ? -4.740 -6.158 6.341 1.00 88.50 85 SER A C 1
ATOM 685 O O . SER A 1 85 ? -4.690 -6.601 7.485 1.00 88.50 85 SER A O 1
ATOM 687 N N . GLU A 1 86 ? -4.071 -5.077 5.964 1.00 90.00 86 GLU A N 1
ATOM 688 C CA . GLU A 1 86 ? -3.175 -4.339 6.845 1.00 90.00 86 GLU A CA 1
ATOM 689 C C . GLU A 1 86 ? -3.650 -2.893 6.966 1.00 90.00 86 GLU A C 1
ATOM 691 O O . GLU A 1 86 ? -3.964 -2.242 5.968 1.00 90.00 86 GLU A O 1
ATOM 696 N N . LEU A 1 87 ? -3.681 -2.382 8.197 1.00 90.62 87 LEU A N 1
ATOM 697 C CA . LEU A 1 87 ? -3.998 -0.990 8.493 1.00 90.62 87 LEU A CA 1
ATOM 698 C C . LEU A 1 87 ? -2.717 -0.254 8.894 1.00 90.62 87 LEU A C 1
ATOM 700 O O . LEU A 1 87 ? -2.048 -0.629 9.856 1.00 90.62 87 LEU A O 1
ATOM 704 N N . ILE A 1 88 ? -2.391 0.827 8.185 1.00 88.94 88 ILE A N 1
ATOM 705 C CA . ILE A 1 88 ? -1.353 1.776 8.596 1.00 88.94 88 ILE A CA 1
ATOM 706 C C . ILE A 1 88 ? -2.000 3.108 8.932 1.00 88.94 88 ILE A C 1
ATOM 708 O O . ILE A 1 88 ? -2.678 3.710 8.103 1.00 88.94 88 ILE A O 1
ATOM 712 N N . ILE A 1 89 ? -1.692 3.605 10.128 1.00 85.81 89 ILE A N 1
ATOM 713 C CA . ILE A 1 89 ? -2.059 4.947 10.568 1.00 85.81 89 ILE A CA 1
ATOM 714 C C . ILE A 1 89 ? -0.786 5.777 10.690 1.00 85.81 89 ILE A C 1
ATOM 716 O O . ILE A 1 89 ? 0.170 5.392 11.364 1.00 85.81 89 ILE A O 1
ATOM 720 N N . ILE A 1 90 ? -0.764 6.922 10.014 1.00 84.06 90 ILE A N 1
ATOM 721 C CA . ILE A 1 90 ? 0.360 7.858 10.032 1.00 84.06 90 ILE A CA 1
ATOM 722 C C . ILE A 1 90 ? -0.004 9.010 10.960 1.00 84.06 90 ILE A C 1
ATOM 724 O O . ILE A 1 90 ? -1.043 9.631 10.775 1.00 84.06 90 ILE A O 1
ATOM 728 N N . ASN A 1 91 ? 0.886 9.322 11.907 1.00 78.69 91 ASN A N 1
ATOM 729 C CA . ASN A 1 91 ? 0.677 10.368 12.915 1.00 78.69 91 ASN A CA 1
ATOM 730 C C . ASN A 1 91 ? -0.654 10.189 13.676 1.00 78.69 91 ASN A C 1
ATOM 732 O O . ASN A 1 91 ? -1.507 11.074 13.612 1.00 78.69 91 ASN A O 1
ATOM 736 N N . PRO A 1 92 ? -0.855 9.051 14.366 1.00 79.00 92 PRO A N 1
ATOM 737 C CA . PRO A 1 92 ? -2.103 8.805 15.075 1.00 79.00 92 PRO A CA 1
ATOM 738 C C . PRO A 1 92 ? -2.379 9.895 16.117 1.00 79.00 92 PRO A C 1
ATOM 740 O O . PRO A 1 92 ? -1.474 10.314 16.841 1.00 79.00 92 PRO A O 1
ATOM 743 N N . THR A 1 93 ? -3.636 10.325 16.193 1.00 80.25 93 THR A N 1
ATOM 744 C CA . THR A 1 93 ? -4.152 11.261 17.205 1.00 80.25 93 THR A CA 1
ATOM 745 C C . THR A 1 93 ? -4.878 10.551 18.348 1.00 80.25 93 THR A C 1
ATOM 747 O O . THR A 1 93 ? -5.019 11.130 19.420 1.00 80.25 93 THR A O 1
ATOM 750 N N . VAL A 1 94 ? -5.307 9.306 18.121 1.00 80.75 94 VAL A N 1
ATOM 751 C CA . VAL A 1 94 ? -6.053 8.459 19.064 1.00 80.75 94 VAL A CA 1
ATOM 752 C C . VAL A 1 94 ? -5.165 7.371 19.669 1.00 80.75 94 VAL A C 1
ATOM 754 O O . VAL A 1 94 ? -4.111 7.029 19.116 1.00 80.75 94 VAL A O 1
ATOM 757 N N . GLU A 1 95 ? -5.575 6.811 20.806 1.00 85.25 95 GLU A N 1
ATOM 758 C CA . GLU A 1 95 ? -4.823 5.754 21.485 1.00 85.25 95 GLU A CA 1
ATOM 759 C C . GLU A 1 95 ? -4.766 4.458 20.669 1.00 85.25 95 GLU A C 1
ATOM 761 O O . GLU A 1 95 ? -5.638 4.156 19.862 1.00 85.25 95 GLU A O 1
ATOM 766 N N . LYS A 1 96 ? -3.723 3.649 20.891 1.00 82.62 96 LYS A N 1
ATOM 767 C CA . LYS A 1 96 ? -3.440 2.457 20.074 1.00 82.62 96 LYS A CA 1
ATOM 768 C C . LYS A 1 96 ? -4.579 1.430 20.065 1.00 82.62 96 LYS A C 1
ATOM 770 O O . LYS A 1 96 ? -4.723 0.705 19.092 1.00 82.62 96 LYS A O 1
ATOM 775 N N . GLN A 1 97 ? -5.360 1.349 21.137 1.00 83.56 97 GLN A N 1
ATOM 776 C CA . GLN A 1 97 ? -6.476 0.403 21.248 1.00 83.56 97 GLN A CA 1
ATOM 777 C C . GLN A 1 97 ? -7.630 0.773 20.310 1.00 83.56 97 GLN A C 1
ATOM 779 O O . GLN A 1 97 ? -8.308 -0.111 19.790 1.00 83.56 97 GLN A O 1
ATOM 784 N N . GLU A 1 98 ? -7.798 2.067 20.045 1.00 84.06 98 GLU A N 1
ATOM 785 C CA . GLU A 1 98 ? -8.829 2.606 19.161 1.00 84.06 98 GLU A CA 1
ATOM 786 C C . GLU A 1 98 ? -8.370 2.634 17.699 1.00 84.06 98 GLU A C 1
ATOM 788 O O . GLU A 1 98 ? -9.173 2.855 16.811 1.00 84.06 98 GLU A O 1
ATOM 793 N N . GLN A 1 99 ? -7.102 2.344 17.403 1.00 88.25 99 GLN A N 1
ATOM 794 C CA . GLN A 1 99 ? -6.545 2.367 16.046 1.00 88.25 99 GLN A CA 1
ATOM 795 C C . GLN A 1 99 ? -6.910 1.114 15.237 1.00 88.25 99 GLN A C 1
ATOM 797 O O . GLN A 1 99 ? -6.048 0.308 14.876 1.00 88.25 99 GLN A O 1
ATOM 802 N N . ASN A 1 100 ? -8.196 0.949 14.953 1.00 92.00 100 ASN A N 1
ATOM 803 C CA . ASN A 1 100 ? -8.726 -0.203 14.244 1.00 92.00 100 ASN A CA 1
ATOM 804 C C . ASN A 1 100 ? -9.865 0.168 13.287 1.00 92.00 100 ASN A C 1
ATOM 806 O O . ASN A 1 100 ? -10.454 1.246 13.385 1.00 92.00 100 ASN A O 1
ATOM 810 N N . ILE A 1 101 ? -10.123 -0.733 12.342 1.00 91.81 101 ILE A N 1
ATOM 811 C CA . ILE A 1 101 ? -11.275 -0.683 11.438 1.00 91.81 101 ILE A CA 1
ATOM 812 C C . ILE A 1 101 ? -11.949 -2.054 11.395 1.00 91.81 101 ILE A C 1
ATOM 814 O O . ILE A 1 101 ? -11.283 -3.083 11.539 1.00 91.81 101 ILE A O 1
ATOM 818 N N . GLU A 1 102 ? -13.252 -2.066 11.155 1.00 92.44 102 GLU A N 1
ATOM 819 C CA . GLU A 1 102 ? -14.030 -3.273 10.884 1.00 92.44 102 GLU A CA 1
ATOM 820 C C . GLU A 1 102 ? -14.095 -3.507 9.372 1.00 92.44 102 GLU A C 1
ATOM 822 O O . GLU A 1 102 ? -14.451 -2.605 8.613 1.00 92.44 102 GLU A O 1
ATOM 827 N N . LEU A 1 103 ? -13.740 -4.709 8.914 1.00 89.31 103 LEU A N 1
ATOM 828 C CA . LEU A 1 103 ? -13.644 -5.044 7.492 1.00 89.31 103 LEU A CA 1
ATOM 829 C C . LEU A 1 103 ? -14.315 -6.387 7.186 1.00 89.31 103 LEU A C 1
ATOM 831 O O . LEU A 1 103 ? -14.194 -7.332 7.962 1.00 89.31 103 LEU A O 1
ATOM 835 N N . GLY A 1 104 ? -14.945 -6.493 6.013 1.00 85.06 104 GLY A N 1
ATOM 836 C CA . GLY A 1 104 ? -15.562 -7.734 5.544 1.00 85.06 104 GLY A CA 1
ATOM 837 C C . GLY A 1 104 ? -16.971 -7.969 6.094 1.00 85.06 104 GLY A C 1
ATOM 838 O O . GLY A 1 104 ? -17.516 -7.164 6.851 1.00 85.06 104 GLY A O 1
ATOM 839 N N . ARG A 1 105 ? -17.587 -9.088 5.687 1.00 81.62 105 ARG A N 1
ATOM 840 C CA . ARG A 1 105 ? -18.980 -9.420 6.058 1.00 81.62 105 ARG A CA 1
ATOM 841 C C . ARG A 1 105 ? -19.141 -9.693 7.550 1.00 81.62 105 ARG A C 1
ATOM 843 O O . ARG A 1 105 ? -20.187 -9.416 8.125 1.00 81.62 105 ARG A O 1
ATOM 850 N N . ASP A 1 106 ? -18.106 -10.265 8.150 1.00 87.56 106 ASP A N 1
ATOM 851 C CA . ASP A 1 106 ? -18.033 -10.634 9.559 1.00 87.56 106 ASP A CA 1
ATOM 852 C C . ASP A 1 106 ? -17.579 -9.475 10.457 1.00 87.56 106 ASP A C 1
ATOM 854 O O . ASP A 1 106 ? -17.481 -9.661 11.669 1.00 87.56 106 ASP A O 1
ATOM 858 N N . ARG A 1 107 ? -17.313 -8.292 9.875 1.00 88.62 107 ARG A N 1
ATOM 859 C CA . ARG A 1 107 ? -16.775 -7.118 10.577 1.00 88.62 107 ARG A CA 1
ATOM 860 C C . ARG A 1 107 ? -15.517 -7.456 11.375 1.00 88.62 107 ARG A C 1
ATOM 862 O O . ARG A 1 107 ? -15.309 -6.983 12.490 1.00 88.62 107 ARG A O 1
ATOM 869 N N . SER A 1 108 ? -14.663 -8.293 10.791 1.00 90.69 108 SER A N 1
ATOM 870 C CA . SER A 1 108 ? -13.372 -8.633 11.369 1.00 90.69 108 SER A CA 1
ATOM 871 C C . SER A 1 108 ? -12.548 -7.369 11.645 1.00 90.69 108 SER A C 1
ATOM 873 O O . SER A 1 108 ? -12.391 -6.503 10.783 1.00 90.69 108 SER A O 1
ATOM 875 N N . ILE A 1 109 ? -11.990 -7.282 12.854 1.00 91.94 109 ILE A N 1
ATOM 876 C CA . ILE A 1 109 ? -11.211 -6.123 13.300 1.00 91.94 109 ILE A CA 1
ATOM 877 C C . ILE A 1 109 ? -9.796 -6.199 12.724 1.00 91.94 109 ILE A C 1
ATOM 879 O O . ILE A 1 109 ? -9.036 -7.124 13.025 1.00 91.94 109 ILE A O 1
ATOM 883 N N . VAL A 1 110 ? -9.411 -5.181 11.958 1.00 91.75 110 VAL A N 1
ATOM 884 C CA . VAL A 1 110 ? -8.043 -4.979 11.475 1.00 91.75 110 VAL A CA 1
ATOM 885 C C . VAL A 1 110 ? -7.371 -3.919 12.343 1.00 91.75 110 VAL A C 1
ATOM 887 O O . VAL A 1 110 ? -7.733 -2.744 12.320 1.00 91.75 110 VAL A O 1
ATOM 890 N N . GLN A 1 111 ? -6.382 -4.346 13.126 1.00 91.88 111 GLN A N 1
ATOM 891 C CA . GLN A 1 111 ? -5.604 -3.473 14.008 1.00 91.88 111 GLN A CA 1
ATOM 892 C C . GLN A 1 111 ? -4.466 -2.785 13.252 1.00 91.88 111 GLN A C 1
ATOM 894 O O . GLN A 1 111 ? -3.826 -3.388 12.385 1.00 91.88 111 GLN A O 1
ATOM 899 N N . ALA A 1 112 ? -4.171 -1.535 13.612 1.00 91.75 112 ALA A N 1
ATOM 900 C CA . ALA A 1 112 ? -3.068 -0.801 13.012 1.00 91.75 112 ALA A CA 1
ATOM 901 C C . ALA A 1 112 ? -1.717 -1.454 13.335 1.00 91.75 112 ALA A C 1
ATOM 903 O O . ALA A 1 112 ? -1.370 -1.700 14.497 1.00 91.75 112 ALA A O 1
ATOM 904 N N . THR A 1 113 ? -0.919 -1.693 12.296 1.00 90.31 113 THR A N 1
ATOM 905 C CA . THR A 1 113 ? 0.426 -2.243 12.449 1.00 90.31 113 THR A CA 1
ATOM 906 C C . THR A 1 113 ? 1.471 -1.147 12.650 1.00 90.31 113 THR A C 1
ATOM 908 O O . THR A 1 113 ? 1.396 -0.047 12.097 1.00 90.31 113 THR A O 1
ATOM 911 N N . ASN A 1 114 ? 2.478 -1.470 13.463 1.00 86.69 114 ASN A N 1
ATOM 912 C CA . ASN A 1 114 ? 3.701 -0.678 13.612 1.00 86.69 114 ASN A CA 1
ATOM 913 C C . ASN A 1 114 ? 4.837 -1.163 12.710 1.00 86.69 114 ASN A C 1
ATOM 915 O O . ASN A 1 114 ? 5.912 -0.545 12.690 1.00 86.69 114 ASN A O 1
ATOM 919 N N . ASP A 1 115 ? 4.613 -2.281 12.032 1.00 87.25 115 ASP A N 1
ATOM 920 C CA . ASP A 1 115 ? 5.579 -2.892 11.148 1.00 87.25 115 ASP A CA 1
ATOM 921 C C . ASP A 1 115 ? 5.510 -2.247 9.766 1.00 87.25 115 ASP A C 1
ATOM 923 O O . ASP A 1 115 ? 4.574 -1.528 9.409 1.00 87.25 115 ASP A O 1
ATOM 927 N N . GLU A 1 116 ? 6.577 -2.439 9.001 1.00 86.31 116 GLU A N 1
ATOM 928 C CA . GLU A 1 116 ? 6.602 -1.989 7.619 1.00 86.31 116 GLU A CA 1
ATOM 929 C C . GLU A 1 116 ? 5.813 -2.974 6.766 1.00 86.31 116 GLU A C 1
ATOM 931 O O . GLU A 1 116 ? 6.069 -4.176 6.814 1.00 86.31 116 GLU A O 1
ATOM 936 N N . ILE A 1 117 ? 4.911 -2.450 5.945 1.00 88.19 117 ILE A N 1
ATOM 937 C CA . ILE A 1 117 ? 4.156 -3.259 4.995 1.00 88.19 117 ILE A CA 1
ATOM 938 C C . ILE A 1 117 ? 4.697 -3.066 3.588 1.00 88.19 117 ILE A C 1
ATOM 940 O O . ILE A 1 117 ? 5.276 -2.022 3.264 1.00 88.19 117 ILE A O 1
ATOM 944 N N . ARG A 1 118 ? 4.484 -4.059 2.725 1.00 85.31 118 ARG A N 1
ATOM 945 C CA . ARG A 1 118 ? 4.878 -3.993 1.319 1.00 85.31 118 ARG A CA 1
ATOM 946 C C . ARG A 1 118 ? 3.664 -4.198 0.429 1.00 85.31 118 ARG A C 1
ATOM 948 O O . ARG A 1 118 ? 3.114 -5.290 0.373 1.00 85.31 118 ARG A O 1
ATOM 955 N N . TYR A 1 119 ? 3.315 -3.172 -0.335 1.00 80.56 119 TYR A N 1
ATOM 956 C CA . TYR A 1 119 ? 2.222 -3.221 -1.296 1.00 80.56 119 TYR A CA 1
ATOM 957 C C . TYR A 1 119 ? 2.749 -2.930 -2.701 1.00 80.56 119 TYR A C 1
ATOM 959 O O . TYR A 1 119 ? 3.376 -1.898 -2.936 1.00 80.56 119 TYR A O 1
ATOM 967 N N . LEU A 1 120 ? 2.546 -3.878 -3.624 1.00 80.81 120 LEU A N 1
ATOM 968 C CA . LEU A 1 120 ? 3.006 -3.809 -5.022 1.00 80.81 120 LEU A CA 1
ATOM 969 C C . LEU A 1 120 ? 4.488 -3.418 -5.173 1.00 80.81 120 LEU A C 1
ATOM 971 O O . LEU A 1 120 ? 4.870 -2.635 -6.036 1.00 80.81 120 LEU A O 1
ATOM 975 N N . GLY A 1 121 ? 5.342 -3.946 -4.295 1.00 74.06 121 GLY A N 1
ATOM 976 C CA . GLY A 1 121 ? 6.777 -3.658 -4.312 1.00 74.06 121 GLY A CA 1
ATOM 977 C C . GLY A 1 121 ? 7.185 -2.388 -3.560 1.00 74.06 121 GLY A C 1
ATOM 978 O O . GLY A 1 121 ? 8.363 -2.264 -3.225 1.00 74.06 121 GLY A O 1
ATOM 979 N N . VAL A 1 122 ? 6.238 -1.513 -3.215 1.00 77.25 122 VAL A N 1
ATOM 980 C CA . VAL A 1 122 ? 6.471 -0.284 -2.450 1.00 77.25 122 VAL A CA 1
ATOM 981 C C . VAL A 1 122 ? 6.325 -0.560 -0.959 1.00 77.25 122 VAL A C 1
ATOM 983 O O . VAL A 1 122 ? 5.388 -1.214 -0.509 1.00 77.25 122 VAL A O 1
ATOM 986 N N . TRP A 1 123 ? 7.277 -0.055 -0.186 1.00 82.38 123 TRP A N 1
ATOM 987 C CA . TRP A 1 123 ? 7.299 -0.194 1.262 1.00 82.38 123 TRP A CA 1
ATOM 988 C C . TRP A 1 123 ? 6.626 1.006 1.929 1.00 82.38 123 TRP A C 1
ATOM 990 O O . TRP A 1 123 ? 6.969 2.153 1.639 1.00 82.38 123 TRP A O 1
ATOM 1000 N N . PHE A 1 124 ? 5.733 0.737 2.874 1.00 85.00 124 PHE A N 1
ATOM 1001 C CA . PHE A 1 124 ? 5.055 1.736 3.689 1.00 85.00 124 PHE A CA 1
ATOM 1002 C C . PHE A 1 124 ? 5.385 1.504 5.165 1.00 85.00 124 PHE A C 1
ATOM 1004 O O . PHE A 1 124 ? 5.587 0.379 5.610 1.00 85.00 124 PHE A O 1
ATOM 1011 N N . SER A 1 125 ? 5.475 2.584 5.935 1.00 85.75 125 SER A N 1
ATOM 1012 C CA . SER A 1 125 ? 5.702 2.527 7.379 1.00 85.75 125 SER A CA 1
ATOM 1013 C C . SER A 1 125 ? 4.985 3.681 8.050 1.00 85.75 125 SER A C 1
ATOM 1015 O O . SER A 1 125 ? 4.939 4.787 7.503 1.00 85.75 125 SER A O 1
ATOM 1017 N N . ASN A 1 126 ? 4.509 3.450 9.270 1.00 83.56 126 ASN A N 1
ATOM 1018 C CA . ASN A 1 126 ? 4.005 4.522 10.117 1.00 83.56 126 ASN A CA 1
ATOM 1019 C C . ASN A 1 126 ? 5.124 5.394 10.723 1.00 83.56 126 ASN A C 1
ATOM 1021 O O . ASN A 1 126 ? 4.860 6.506 11.180 1.00 83.56 126 ASN A O 1
ATOM 1025 N N . LYS A 1 127 ? 6.386 4.936 10.696 1.00 81.75 127 LYS A N 1
ATOM 1026 C CA . LYS A 1 127 ? 7.534 5.663 11.254 1.00 81.75 127 LYS A CA 1
ATOM 1027 C C . LYS A 1 127 ? 8.261 6.485 10.185 1.00 81.75 127 LYS A C 1
ATOM 1029 O O . LYS A 1 127 ? 8.618 5.971 9.121 1.00 81.75 127 LYS A O 1
ATOM 1034 N N . PRO A 1 128 ? 8.594 7.757 10.465 1.00 73.44 128 PRO A N 1
ATOM 1035 C CA . PRO A 1 128 ? 9.425 8.546 9.568 1.00 73.44 128 PRO A CA 1
ATOM 1036 C C . PRO A 1 128 ? 10.884 8.065 9.631 1.00 73.44 128 PRO A C 1
ATOM 1038 O O . PRO A 1 128 ? 11.581 8.297 10.612 1.00 73.44 128 PRO A O 1
ATOM 1041 N N . SER A 1 129 ? 11.376 7.423 8.566 1.00 77.56 129 SER A N 1
ATOM 1042 C CA . SER A 1 129 ? 12.767 6.946 8.481 1.00 77.56 129 SER A CA 1
ATOM 1043 C C . SER A 1 129 ? 13.435 7.323 7.155 1.00 77.56 129 SER A C 1
ATOM 1045 O O . SER A 1 129 ? 13.753 6.483 6.316 1.00 77.56 129 SER A O 1
ATOM 1047 N N . ARG A 1 130 ? 13.668 8.628 6.951 1.00 78.31 130 ARG A N 1
ATOM 1048 C CA . ARG A 1 130 ? 14.246 9.177 5.705 1.00 78.31 130 ARG A CA 1
ATOM 1049 C C . ARG A 1 130 ? 15.550 8.489 5.295 1.00 78.31 130 ARG A C 1
ATOM 1051 O O . ARG A 1 130 ? 15.729 8.187 4.122 1.00 78.31 130 ARG A O 1
ATOM 1058 N N . ARG A 1 131 ? 16.449 8.229 6.250 1.00 82.50 131 ARG A N 1
ATOM 1059 C CA . ARG A 1 131 ? 17.736 7.564 5.986 1.00 82.50 131 ARG A CA 1
ATOM 1060 C C . ARG A 1 131 ? 17.533 6.164 5.404 1.00 82.50 131 ARG A C 1
ATOM 1062 O O . ARG A 1 131 ? 18.167 5.830 4.411 1.00 82.50 131 ARG A O 1
ATOM 1069 N N . ARG A 1 132 ? 16.623 5.384 5.990 1.00 78.00 132 ARG A N 1
ATOM 1070 C CA . ARG A 1 132 ? 16.292 4.030 5.529 1.00 78.00 132 ARG A CA 1
ATOM 1071 C C . ARG A 1 132 ? 15.650 4.057 4.143 1.00 78.00 132 ARG A C 1
ATOM 1073 O O . ARG A 1 132 ? 16.011 3.246 3.298 1.00 78.00 132 ARG A O 1
ATOM 1080 N N . TRP A 1 133 ? 14.765 5.022 3.885 1.00 81.06 133 TRP A N 1
ATOM 1081 C CA . TRP A 1 133 ? 14.157 5.210 2.563 1.00 81.06 133 TRP A CA 1
ATOM 1082 C C . TRP A 1 133 ? 15.184 5.560 1.487 1.00 81.06 133 TRP A C 1
ATOM 1084 O O . TRP A 1 133 ? 15.185 4.942 0.429 1.00 81.06 133 TRP A O 1
ATOM 1094 N N . MET A 1 134 ? 16.098 6.485 1.783 1.00 82.38 134 MET A N 1
ATOM 1095 C CA . MET A 1 134 ? 17.201 6.846 0.885 1.00 82.38 134 MET A CA 1
ATOM 1096 C C . MET A 1 134 ? 18.111 5.651 0.586 1.00 82.38 134 MET A C 1
ATOM 1098 O O . MET A 1 134 ? 18.478 5.439 -0.564 1.00 82.38 134 MET A O 1
ATOM 1102 N N . GLN A 1 135 ? 18.442 4.848 1.602 1.00 85.50 135 GLN A N 1
ATOM 1103 C CA . GLN A 1 135 ? 19.239 3.633 1.419 1.00 85.50 135 GLN A CA 1
ATOM 1104 C C . GLN A 1 135 ? 18.534 2.638 0.497 1.00 85.50 135 GLN A C 1
ATOM 1106 O O . GLN A 1 135 ? 19.139 2.179 -0.462 1.00 85.50 135 GLN A O 1
ATOM 1111 N N . ARG A 1 136 ? 17.246 2.360 0.729 1.00 81.25 136 ARG A N 1
ATOM 1112 C CA . ARG A 1 136 ? 16.475 1.433 -0.113 1.00 81.25 136 ARG A CA 1
ATOM 1113 C C . ARG A 1 136 ? 16.316 1.924 -1.544 1.00 81.25 136 ARG A C 1
ATOM 1115 O O . ARG A 1 136 ? 16.484 1.133 -2.460 1.00 81.25 136 ARG A O 1
ATOM 1122 N N . LEU A 1 137 ? 16.020 3.209 -1.742 1.00 82.81 137 LEU A N 1
ATOM 1123 C CA . LEU A 1 137 ? 15.958 3.796 -3.081 1.00 82.81 137 LEU A CA 1
ATOM 1124 C C . LEU A 1 137 ? 17.303 3.663 -3.794 1.00 82.81 137 LEU A C 1
ATOM 1126 O O . LEU A 1 137 ? 17.332 3.244 -4.943 1.00 82.81 137 LEU A O 1
ATOM 1130 N N . SER A 1 138 ? 18.410 3.942 -3.100 1.00 86.75 138 SER A N 1
ATOM 1131 C CA . SER A 1 138 ? 19.747 3.745 -3.659 1.00 86.75 138 SER A CA 1
ATOM 1132 C C . SER A 1 138 ? 20.001 2.285 -4.029 1.00 86.75 138 SER A C 1
ATOM 1134 O O . SER A 1 138 ? 20.543 2.034 -5.097 1.00 86.75 138 SER A O 1
ATOM 1136 N N . THR A 1 139 ? 19.595 1.327 -3.193 1.00 86.56 139 THR A N 1
ATOM 1137 C CA . THR A 1 139 ? 19.717 -0.104 -3.502 1.00 86.56 139 THR A CA 1
ATOM 1138 C C . THR A 1 139 ? 18.895 -0.484 -4.731 1.00 86.56 139 THR A C 1
ATOM 1140 O O . THR A 1 139 ? 19.452 -1.068 -5.648 1.00 86.56 139 THR A O 1
ATOM 1143 N N . ILE A 1 140 ? 17.622 -0.083 -4.801 1.00 82.19 140 ILE A N 1
ATOM 1144 C CA . ILE A 1 140 ? 16.738 -0.378 -5.941 1.00 82.19 140 ILE A CA 1
ATOM 1145 C C . ILE A 1 140 ? 17.294 0.224 -7.236 1.00 82.19 140 ILE A C 1
ATOM 1147 O O . ILE A 1 140 ? 17.304 -0.436 -8.269 1.00 82.19 140 ILE A O 1
ATOM 1151 N N . VAL A 1 141 ? 17.783 1.467 -7.190 1.00 81.38 141 VAL A N 1
ATOM 1152 C CA . VAL A 1 141 ? 18.398 2.123 -8.353 1.00 81.38 141 VAL A CA 1
ATOM 1153 C C . VAL A 1 141 ? 19.672 1.398 -8.776 1.00 81.38 141 VAL A C 1
ATOM 1155 O O . VAL A 1 141 ? 19.885 1.210 -9.971 1.00 81.38 141 VAL A O 1
ATOM 1158 N N . ASN A 1 142 ? 20.501 0.959 -7.829 1.00 82.12 142 ASN A N 1
ATOM 1159 C CA . ASN A 1 142 ? 21.718 0.209 -8.131 1.00 82.12 142 ASN A CA 1
ATOM 1160 C C . ASN A 1 142 ? 21.402 -1.166 -8.730 1.00 82.12 142 ASN A C 1
ATOM 1162 O O . ASN A 1 142 ? 21.999 -1.526 -9.737 1.00 82.12 142 ASN A O 1
ATOM 1166 N N . GLU A 1 143 ? 20.446 -1.903 -8.165 1.00 82.25 143 GLU A N 1
ATOM 1167 C CA . GLU A 1 143 ? 19.978 -3.190 -8.698 1.00 82.25 143 GLU A CA 1
ATOM 1168 C C . GLU A 1 143 ? 19.407 -3.027 -10.111 1.00 82.25 143 GLU A C 1
ATOM 1170 O O . GLU A 1 143 ? 19.781 -3.762 -11.021 1.00 82.25 143 GLU A O 1
ATOM 1175 N N . PHE A 1 144 ? 18.562 -2.017 -10.333 1.00 77.94 144 PHE A N 1
ATOM 1176 C CA . PHE A 1 144 ? 18.021 -1.725 -11.660 1.00 77.94 144 PHE A CA 1
ATOM 1177 C C . PHE A 1 144 ? 19.123 -1.331 -12.649 1.00 77.94 144 PHE A C 1
ATOM 1179 O O . PHE A 1 144 ? 19.127 -1.795 -13.785 1.00 77.94 144 PHE A O 1
ATOM 1186 N N . SER A 1 145 ? 20.095 -0.525 -12.214 1.00 73.81 145 SER A N 1
ATOM 1187 C CA . SER A 1 145 ? 21.247 -0.149 -13.040 1.00 73.81 145 SER A CA 1
ATOM 1188 C C . SER A 1 145 ? 22.097 -1.366 -13.402 1.00 73.81 145 SER A C 1
ATOM 1190 O O . SER A 1 145 ? 22.523 -1.480 -14.543 1.00 73.81 145 SER A O 1
ATOM 1192 N N . GLN A 1 146 ? 22.301 -2.307 -12.477 1.00 73.06 146 GLN A N 1
ATOM 1193 C CA . GLN A 1 146 ? 23.020 -3.557 -12.747 1.00 73.06 146 GLN A CA 1
ATOM 1194 C C . GLN A 1 146 ? 22.270 -4.473 -13.717 1.00 73.06 146 GLN A C 1
ATOM 1196 O O . GLN A 1 146 ? 22.907 -5.154 -14.508 1.00 73.06 146 GLN A O 1
ATOM 1201 N N . ILE A 1 147 ? 20.936 -4.477 -13.686 1.00 71.81 147 ILE A N 1
ATOM 1202 C CA . ILE A 1 147 ? 20.116 -5.223 -14.653 1.00 71.81 147 ILE A CA 1
ATOM 1203 C C . ILE A 1 147 ? 20.174 -4.575 -16.046 1.00 71.81 147 ILE A C 1
ATOM 1205 O O . ILE A 1 147 ? 20.155 -5.276 -17.054 1.00 71.81 147 ILE A O 1
ATOM 1209 N N . MET A 1 148 ? 20.226 -3.242 -16.113 1.00 65.06 148 MET A N 1
ATOM 1210 C CA . MET A 1 148 ? 20.208 -2.488 -17.374 1.00 65.06 148 MET A CA 1
ATOM 1211 C C . MET A 1 148 ? 21.590 -2.348 -18.023 1.00 65.06 148 MET A C 1
ATOM 1213 O O . MET A 1 148 ? 21.679 -2.112 -19.226 1.00 65.06 148 MET A O 1
ATOM 1217 N N . ILE A 1 149 ? 22.668 -2.492 -17.252 1.00 70.88 149 ILE A N 1
ATOM 1218 C CA . ILE A 1 149 ? 24.033 -2.539 -17.771 1.00 70.88 149 ILE A CA 1
ATOM 1219 C C . ILE A 1 149 ? 24.334 -3.996 -18.112 1.00 70.88 149 ILE A C 1
ATOM 1221 O O . ILE A 1 149 ? 24.611 -4.802 -17.227 1.00 70.88 149 ILE A O 1
ATOM 1225 N N . LEU A 1 150 ? 24.302 -4.330 -19.405 1.00 66.19 150 LEU A N 1
ATOM 1226 C CA . LEU A 1 150 ? 24.889 -5.583 -19.876 1.00 66.19 150 LEU A CA 1
ATOM 1227 C C . LEU A 1 150 ? 26.346 -5.603 -19.417 1.00 66.19 150 LEU A C 1
ATOM 1229 O O . LEU A 1 150 ? 27.121 -4.707 -19.763 1.00 66.19 150 LEU A O 1
ATOM 1233 N N . THR A 1 151 ? 26.721 -6.602 -18.617 1.00 76.56 151 THR A N 1
ATOM 1234 C CA . THR A 1 151 ? 28.131 -6.781 -18.271 1.00 76.56 151 THR A CA 1
ATOM 1235 C C . THR A 1 151 ? 28.932 -6.995 -19.556 1.00 76.56 151 THR A C 1
ATOM 1237 O O . THR A 1 151 ? 28.381 -7.425 -20.568 1.00 76.56 151 THR A O 1
ATOM 1240 N N . GLU A 1 152 ? 30.242 -6.743 -19.550 1.00 74.62 152 GLU A N 1
ATOM 1241 C CA . GLU A 1 152 ? 31.079 -7.012 -20.731 1.00 74.62 152 GLU A CA 1
ATOM 1242 C C . GLU A 1 152 ? 30.932 -8.471 -21.208 1.00 74.62 152 GLU A C 1
ATOM 1244 O O . GLU A 1 152 ? 30.958 -8.756 -22.405 1.00 74.62 152 GLU A O 1
ATOM 1249 N N . HIS A 1 153 ? 30.695 -9.401 -20.278 1.00 79.06 153 HIS A N 1
ATOM 1250 C CA . HIS A 1 153 ? 30.385 -10.788 -20.594 1.00 79.06 153 HIS A CA 1
ATOM 1251 C C . HIS A 1 153 ? 29.047 -10.939 -21.337 1.00 79.06 153 HIS A C 1
ATOM 1253 O O . HIS A 1 153 ? 29.020 -11.546 -22.409 1.00 79.06 153 HIS A O 1
ATOM 1259 N N . ASP A 1 154 ? 27.962 -10.364 -20.812 1.00 78.56 154 ASP A N 1
ATOM 1260 C CA . ASP A 1 154 ? 26.623 -10.445 -21.417 1.00 78.56 154 ASP A CA 1
ATOM 1261 C C . ASP A 1 154 ? 26.571 -9.722 -22.768 1.00 78.56 154 ASP A C 1
ATOM 1263 O O . ASP A 1 154 ? 26.015 -10.233 -23.743 1.00 78.56 154 ASP A O 1
ATOM 1267 N N . TRP A 1 155 ? 27.238 -8.569 -22.859 1.00 77.75 155 TRP A N 1
ATOM 1268 C CA . TRP A 1 155 ? 27.438 -7.841 -24.105 1.00 77.75 155 TRP A CA 1
ATOM 1269 C C . TRP A 1 155 ? 28.147 -8.715 -25.136 1.00 77.75 155 TRP A C 1
ATOM 1271 O O . TRP A 1 155 ? 27.658 -8.875 -26.252 1.00 77.75 155 TRP A O 1
ATOM 1281 N N . ASN A 1 156 ? 29.253 -9.363 -24.763 1.00 79.75 156 ASN A N 1
ATOM 1282 C CA . ASN A 1 156 ? 29.986 -10.240 -25.670 1.00 79.75 156 ASN A CA 1
ATOM 1283 C C . ASN A 1 156 ? 29.168 -11.467 -26.104 1.00 79.75 156 ASN A C 1
ATOM 1285 O O . ASN A 1 156 ? 29.281 -11.880 -27.264 1.00 79.75 156 ASN A O 1
ATOM 1289 N N . GLN A 1 157 ? 28.321 -12.029 -25.233 1.00 81.00 157 GLN A N 1
ATOM 1290 C CA . GLN A 1 157 ? 27.417 -13.126 -25.599 1.00 81.00 157 GLN A CA 1
ATOM 1291 C C . GLN A 1 157 ? 26.389 -12.705 -26.660 1.00 81.00 157 GLN A C 1
ATOM 1293 O O . GLN A 1 157 ? 26.158 -13.453 -27.612 1.00 81.00 157 GLN A O 1
ATOM 1298 N N . VAL A 1 158 ? 25.811 -11.507 -26.538 1.00 80.62 158 VAL A N 1
ATOM 1299 C CA . VAL A 1 158 ? 24.815 -10.980 -27.488 1.00 80.62 158 VAL A CA 1
ATOM 1300 C C . VAL A 1 158 ? 25.471 -10.472 -28.776 1.00 80.62 158 VAL A C 1
ATOM 1302 O O . VAL A 1 158 ? 24.974 -10.711 -29.879 1.00 80.62 158 VAL A O 1
ATOM 1305 N N . PHE A 1 159 ? 26.613 -9.799 -28.660 1.00 81.44 159 PHE A N 1
ATOM 1306 C CA . PHE A 1 159 ? 27.263 -9.098 -29.762 1.00 81.44 159 PHE A CA 1
ATOM 1307 C C . PHE A 1 159 ? 28.051 -10.036 -30.687 1.00 81.44 159 PHE A C 1
ATOM 1309 O O . PHE A 1 159 ? 28.102 -9.822 -31.899 1.00 81.44 159 PHE A O 1
ATOM 1316 N N . THR A 1 160 ? 28.627 -11.127 -30.166 1.00 83.12 160 THR A N 1
ATOM 1317 C CA . THR A 1 160 ? 29.446 -12.059 -30.967 1.00 83.12 160 THR A CA 1
ATOM 1318 C C . THR A 1 160 ? 28.676 -12.723 -32.126 1.00 83.12 160 THR A C 1
ATOM 1320 O O . THR A 1 160 ? 29.207 -12.757 -33.243 1.00 83.12 160 THR A O 1
ATOM 1323 N N . PRO A 1 161 ? 27.449 -13.253 -31.939 1.00 87.19 161 PRO A N 1
ATOM 1324 C CA . PRO A 1 161 ? 26.639 -13.784 -33.037 1.00 87.19 161 PRO A CA 1
ATOM 1325 C C . PRO A 1 161 ? 26.281 -12.721 -34.081 1.00 87.19 161 PRO A C 1
ATOM 1327 O O . PRO A 1 161 ? 26.405 -12.982 -35.278 1.00 87.19 161 PRO A O 1
ATOM 1330 N N . ILE A 1 162 ? 25.912 -11.514 -33.638 1.00 85.06 162 ILE A N 1
ATOM 1331 C CA . ILE A 1 162 ? 25.592 -10.376 -34.515 1.00 85.06 162 ILE A CA 1
ATOM 1332 C C . ILE A 1 162 ? 26.810 -10.026 -35.373 1.00 85.06 162 ILE A C 1
ATOM 1334 O O . ILE A 1 162 ? 26.711 -9.904 -36.593 1.00 85.06 162 ILE A O 1
ATOM 1338 N N . MET A 1 163 ? 27.993 -9.974 -34.765 1.00 84.44 163 MET A N 1
ATOM 1339 C CA . MET A 1 163 ? 29.228 -9.650 -35.466 1.00 84.44 163 MET A CA 1
ATOM 1340 C C . MET A 1 163 ? 29.622 -10.711 -36.504 1.00 84.44 163 MET A C 1
ATOM 1342 O O . MET A 1 163 ? 30.145 -10.390 -37.572 1.00 84.44 163 MET A O 1
ATOM 1346 N N . LYS A 1 164 ? 29.336 -11.992 -36.234 1.00 84.12 164 LYS A N 1
ATOM 1347 C CA . LYS A 1 164 ? 29.505 -13.067 -37.226 1.00 84.12 164 LYS A CA 1
ATOM 1348 C C . LYS A 1 164 ? 28.564 -12.887 -38.420 1.00 84.12 164 LYS A C 1
ATOM 1350 O O . LYS A 1 164 ? 28.992 -13.120 -39.549 1.00 84.12 164 LYS A O 1
ATOM 1355 N N . LEU A 1 165 ? 27.321 -12.458 -38.188 1.00 86.12 165 LEU A N 1
ATOM 1356 C CA . LEU A 1 165 ? 26.363 -12.163 -39.258 1.00 86.12 165 LEU A CA 1
ATOM 1357 C C . LEU A 1 165 ? 26.822 -10.975 -40.110 1.00 86.12 165 LEU A C 1
ATOM 1359 O O . LEU A 1 165 ? 26.865 -11.102 -41.331 1.00 86.12 165 LEU A O 1
ATOM 1363 N N . VAL A 1 166 ? 27.254 -9.875 -39.482 1.00 84.38 166 VAL A N 1
ATOM 1364 C CA . VAL A 1 166 ? 27.780 -8.686 -40.179 1.00 84.38 166 VAL A CA 1
ATOM 1365 C C . VAL A 1 166 ? 28.988 -9.043 -41.047 1.00 84.38 166 VAL A C 1
ATOM 1367 O O . VAL A 1 166 ? 29.021 -8.709 -42.229 1.00 84.38 166 VAL A O 1
ATOM 1370 N N . LYS A 1 167 ? 29.957 -9.797 -40.508 1.00 85.25 167 LYS A N 1
ATOM 1371 C CA . LYS A 1 167 ? 31.119 -10.261 -41.287 1.00 85.25 167 LYS A CA 1
ATOM 1372 C C . LYS A 1 167 ? 30.709 -11.121 -42.478 1.00 85.25 167 LYS A C 1
ATOM 1374 O O . LYS A 1 167 ? 31.277 -10.967 -43.554 1.00 85.25 167 LYS A O 1
ATOM 1379 N N . ASN A 1 168 ? 29.713 -11.989 -42.307 1.00 86.94 168 ASN A N 1
ATOM 1380 C CA . ASN A 1 168 ? 29.196 -12.809 -43.398 1.00 86.94 168 ASN A CA 1
ATOM 1381 C C . ASN A 1 168 ? 28.506 -11.958 -44.482 1.00 86.94 168 ASN A C 1
ATOM 1383 O O . ASN A 1 168 ? 28.736 -12.178 -45.667 1.00 86.94 168 ASN 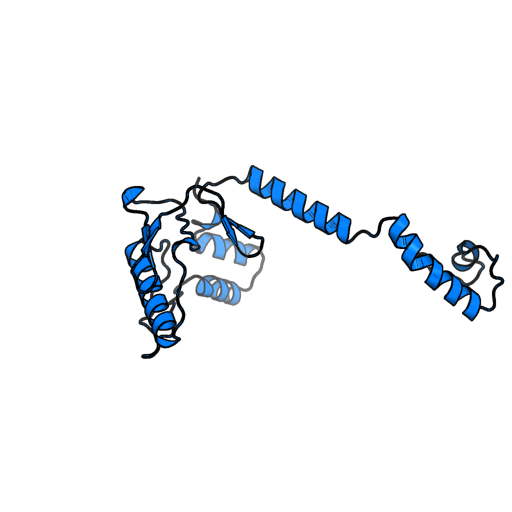A O 1
ATOM 1387 N N . TRP A 1 169 ? 27.715 -10.950 -44.094 1.00 85.75 169 TRP A N 1
ATOM 1388 C CA . TRP A 1 169 ? 27.091 -9.998 -45.027 1.00 85.75 169 TRP A CA 1
ATOM 1389 C C . TRP A 1 169 ? 28.122 -9.199 -45.824 1.00 85.75 169 TRP A C 1
ATOM 1391 O O . TRP A 1 169 ? 27.971 -9.025 -47.031 1.00 85.75 169 TRP A O 1
ATOM 1401 N N . LEU A 1 170 ? 29.208 -8.789 -45.170 1.00 84.12 170 LEU A N 1
ATOM 1402 C CA . LEU A 1 170 ? 30.337 -8.104 -45.801 1.00 84.12 170 LEU A CA 1
ATOM 1403 C C . LEU A 1 170 ? 31.290 -9.058 -46.546 1.00 84.12 170 LEU A C 1
ATOM 1405 O O . LEU A 1 170 ? 32.305 -8.614 -47.077 1.00 84.12 170 LEU A O 1
ATOM 1409 N N . LYS A 1 171 ? 30.976 -10.363 -46.600 1.00 87.75 171 LYS A N 1
ATOM 1410 C CA . LYS A 1 171 ? 31.795 -11.421 -47.223 1.00 87.75 171 LYS A CA 1
ATOM 1411 C C . LYS A 1 171 ? 33.234 -11.481 -46.687 1.00 87.75 171 LYS A C 1
ATOM 1413 O O . LYS A 1 171 ? 34.161 -11.855 -47.403 1.00 87.75 171 LYS A O 1
ATOM 1418 N N . LEU A 1 172 ? 33.424 -11.124 -45.419 1.00 83.50 172 LEU A N 1
ATOM 1419 C CA . LEU A 1 172 ? 34.710 -11.189 -44.736 1.00 83.50 172 LEU A CA 1
ATOM 1420 C C . LEU A 1 172 ? 34.992 -12.612 -44.243 1.00 83.50 172 LEU A C 1
ATOM 1422 O O . LEU A 1 172 ? 34.084 -13.379 -43.914 1.00 83.50 172 LEU A O 1
ATOM 1426 N N . SER A 1 173 ? 36.276 -12.962 -44.157 1.00 81.62 173 SER A N 1
ATOM 1427 C CA . SER A 1 173 ? 36.702 -14.237 -43.576 1.00 81.62 173 SER A CA 1
ATOM 1428 C C . SER A 1 173 ? 36.242 -14.352 -42.119 1.00 81.62 173 SER A C 1
ATOM 1430 O O . SER A 1 173 ? 36.234 -13.377 -41.366 1.00 81.62 173 SER A O 1
ATOM 1432 N N . LYS A 1 174 ? 35.921 -15.575 -41.677 1.00 71.19 174 LYS A N 1
ATOM 1433 C CA . LYS A 1 174 ? 35.537 -15.855 -40.280 1.00 71.19 174 LYS A CA 1
ATOM 1434 C C . LYS A 1 174 ? 36.610 -15.430 -39.270 1.00 71.19 174 LYS A C 1
ATOM 1436 O O . LYS A 1 174 ? 36.272 -15.122 -38.130 1.00 71.19 174 LYS A O 1
ATOM 1441 N N . ASN A 1 175 ? 37.871 -15.383 -39.701 1.00 80.62 175 ASN A N 1
ATOM 1442 C CA . ASN A 1 175 ? 39.015 -15.025 -38.862 1.00 80.62 175 ASN A CA 1
ATOM 1443 C C . ASN A 1 175 ? 39.344 -13.525 -38.903 1.00 80.62 175 ASN A C 1
ATOM 1445 O O . ASN A 1 175 ? 40.279 -13.094 -38.235 1.00 80.62 175 ASN A O 1
ATOM 1449 N N . THR A 1 176 ? 38.611 -12.721 -39.680 1.00 80.50 176 THR A N 1
ATOM 1450 C CA . THR A 1 176 ? 38.844 -11.276 -39.748 1.00 80.50 176 THR A CA 1
ATOM 1451 C C . THR A 1 176 ? 38.567 -10.645 -38.375 1.00 80.50 176 THR A C 1
ATOM 1453 O O . THR A 1 176 ? 37.471 -10.847 -37.837 1.00 80.50 176 THR A O 1
ATOM 1456 N N . PRO A 1 177 ? 39.511 -9.889 -37.782 1.00 81.94 177 PRO A N 1
ATOM 1457 C CA . PRO A 1 177 ? 39.305 -9.215 -36.499 1.00 81.94 177 PRO A CA 1
ATOM 1458 C C . PRO A 1 177 ? 38.120 -8.247 -36.547 1.00 81.94 177 PRO A C 1
ATOM 1460 O O . PRO A 1 177 ? 37.954 -7.514 -37.519 1.00 81.94 177 PRO A O 1
ATOM 1463 N N . SER A 1 178 ? 37.286 -8.227 -35.502 1.00 77.19 178 SER A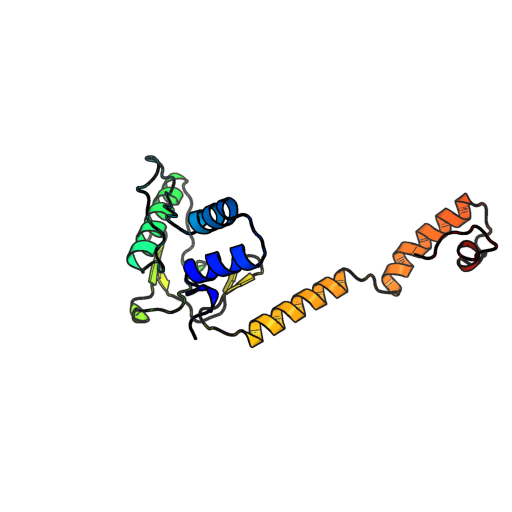 N 1
ATOM 1464 C CA . SER A 1 178 ? 36.131 -7.310 -35.442 1.00 77.19 178 SER A CA 1
ATOM 1465 C C . SER A 1 178 ? 36.557 -5.840 -35.382 1.00 77.19 178 SER A C 1
ATOM 1467 O O . SER A 1 178 ? 35.843 -4.993 -35.897 1.00 77.19 178 SER A O 1
ATOM 1469 N N . SER A 1 179 ? 37.739 -5.546 -34.833 1.00 78.25 179 SER A N 1
ATOM 1470 C CA . SER A 1 179 ? 38.315 -4.194 -34.769 1.00 78.25 179 SER A CA 1
ATOM 1471 C C . SER A 1 179 ? 38.489 -3.538 -36.140 1.00 78.25 179 SER A C 1
ATOM 1473 O O . SER A 1 179 ? 38.440 -2.320 -36.252 1.00 78.25 179 SER A O 1
ATOM 1475 N N . LEU A 1 180 ? 38.641 -4.336 -37.199 1.00 76.50 180 LEU A N 1
ATOM 1476 C CA . LEU A 1 180 ? 38.829 -3.847 -38.564 1.00 76.50 180 LEU A CA 1
ATOM 1477 C C . LEU A 1 180 ? 37.544 -3.236 -39.156 1.00 76.50 180 LEU A C 1
ATOM 1479 O O . LEU A 1 180 ? 37.610 -2.460 -40.105 1.00 76.50 180 LEU A O 1
ATOM 1483 N N . LEU A 1 181 ? 36.379 -3.559 -38.581 1.00 73.81 181 LEU A N 1
ATOM 1484 C CA . LEU A 1 181 ? 35.088 -2.971 -38.956 1.00 73.81 181 LEU A CA 1
ATOM 1485 C C . LEU A 1 181 ? 34.915 -1.546 -38.415 1.00 73.81 181 LEU A C 1
ATOM 1487 O O . LEU A 1 181 ? 34.253 -0.737 -39.058 1.00 73.81 181 LEU A O 1
ATOM 1491 N N . PHE A 1 182 ? 35.548 -1.253 -37.277 1.00 73.81 182 PHE A N 1
ATOM 1492 C CA . PHE A 1 182 ? 35.455 0.025 -36.560 1.00 73.81 182 PHE A CA 1
ATOM 1493 C C . PHE A 1 182 ? 36.648 0.954 -36.823 1.00 73.81 182 PHE A C 1
ATOM 1495 O O . PHE A 1 182 ? 36.752 2.027 -36.241 1.00 73.81 182 PHE A O 1
ATOM 1502 N N . HIS A 1 183 ? 37.591 0.535 -37.666 1.00 76.56 183 HIS A N 1
ATOM 1503 C CA . HIS A 1 183 ? 38.741 1.354 -38.023 1.00 76.56 183 HIS A CA 1
ATOM 1504 C C . HIS A 1 183 ? 38.325 2.429 -39.042 1.00 76.56 183 HIS A C 1
ATOM 1506 O O . HIS A 1 183 ? 37.696 2.094 -40.048 1.00 76.56 183 HIS A O 1
ATOM 1512 N N . GLU A 1 184 ? 38.728 3.689 -38.833 1.00 63.28 184 GLU A N 1
ATOM 1513 C CA . GLU A 1 184 ? 38.379 4.836 -39.701 1.00 63.28 184 GLU A CA 1
ATOM 1514 C C . GLU A 1 184 ? 38.770 4.628 -41.176 1.00 63.28 184 GLU A C 1
ATOM 1516 O O . GLU A 1 184 ? 38.095 5.110 -42.077 1.00 63.28 184 GLU A O 1
ATOM 1521 N N . GLY A 1 185 ? 39.834 3.863 -41.442 1.00 65.00 185 GLY A N 1
ATOM 1522 C CA . GLY A 1 185 ? 40.256 3.490 -42.804 1.00 65.00 185 GLY A CA 1
ATOM 1523 C C . GLY A 1 185 ? 39.626 2.208 -43.374 1.00 65.00 185 GLY A C 1
ATOM 1524 O O . GLY A 1 185 ? 40.051 1.749 -44.431 1.00 65.00 185 GLY A O 1
ATOM 1525 N N . GLY A 1 186 ? 38.706 1.574 -42.642 1.00 67.75 186 GLY A N 1
ATOM 1526 C CA . GLY A 1 186 ? 38.044 0.318 -43.004 1.00 67.75 186 GLY A CA 1
ATOM 1527 C C . GLY A 1 186 ? 36.621 0.539 -43.523 1.00 67.75 186 GLY A C 1
ATOM 1528 O O . GLY A 1 186 ? 36.409 1.241 -44.505 1.00 67.75 186 GLY A O 1
ATOM 1529 N N . PHE A 1 187 ? 35.638 -0.083 -42.866 1.00 63.50 187 PHE A N 1
ATOM 1530 C CA . PHE A 1 187 ? 34.214 0.076 -43.201 1.00 63.50 187 PHE A CA 1
ATOM 1531 C C . PHE A 1 187 ? 33.546 1.267 -42.497 1.00 63.50 187 PHE A C 1
ATOM 1533 O O . PHE A 1 187 ? 32.395 1.564 -42.806 1.00 63.50 187 PHE A O 1
ATOM 1540 N N . GLY A 1 188 ? 34.251 1.933 -41.573 1.00 61.03 188 GLY A N 1
ATOM 1541 C CA . GLY A 1 188 ? 33.786 3.165 -40.932 1.00 61.03 188 GLY A CA 1
ATOM 1542 C C . GLY A 1 188 ? 32.505 3.005 -40.112 1.00 61.03 188 GLY A C 1
ATOM 1543 O O . GLY A 1 188 ? 31.721 3.944 -40.047 1.00 61.03 188 GLY A O 1
ATOM 1544 N N . MET A 1 189 ? 32.251 1.826 -39.529 1.00 65.81 189 MET A N 1
ATOM 1545 C CA . MET A 1 189 ? 31.170 1.710 -38.548 1.00 65.81 189 MET A CA 1
ATOM 1546 C C . MET A 1 189 ? 31.596 2.416 -37.265 1.00 65.81 189 MET A C 1
ATOM 1548 O O . MET A 1 189 ? 32.670 2.124 -36.736 1.00 65.81 189 MET A O 1
ATOM 1552 N N . ASP A 1 190 ? 30.746 3.303 -36.757 1.00 59.03 190 ASP A N 1
ATOM 1553 C CA . ASP A 1 190 ? 30.966 3.925 -35.457 1.00 59.03 190 ASP A CA 1
ATOM 1554 C C . ASP A 1 190 ? 30.993 2.848 -34.366 1.00 59.03 190 ASP A C 1
ATOM 1556 O O . ASP A 1 190 ? 30.234 1.871 -34.399 1.00 59.03 190 ASP A O 1
ATOM 1560 N N . HIS A 1 191 ? 31.908 3.006 -33.412 1.00 55.34 191 HIS A N 1
ATOM 1561 C CA . HIS A 1 191 ? 31.977 2.117 -32.262 1.00 55.34 191 HIS A CA 1
ATOM 1562 C C . HIS A 1 191 ? 30.704 2.321 -31.418 1.00 55.34 191 HIS A C 1
ATOM 1564 O O . HIS A 1 191 ? 30.408 3.471 -31.085 1.00 55.34 191 HIS A O 1
ATOM 1570 N N . PRO A 1 192 ? 29.933 1.262 -31.099 1.00 56.03 192 PRO A N 1
ATOM 1571 C CA . PRO A 1 192 ? 28.842 1.377 -30.138 1.00 56.03 192 PRO A CA 1
ATOM 1572 C C . PRO A 1 192 ? 29.376 1.672 -28.734 1.00 56.03 192 PRO A C 1
ATOM 1574 O O . PRO A 1 192 ? 30.519 1.234 -28.433 1.00 56.03 192 PRO A O 1
#

Foldseek 3Di:
DPPPVLDDDLVNQLVVCVVVVNDNVVSVVVSVVLPFQFDWDQAPVGTHGTDGPPRDDDPVNVQVVQVRVQNVCVVVVHFDDLVPDADADAPDPDDQVPQWYQHGPVRDIHGHDQDWDADPNDIDHNDDDVVVVVVVVVVVVVVVVVVVDQDPVNCCVVVVVVLCVVCVVVVHDPPDDSVQCCDCPHVPDPDD

pLDDT: mean 77.46, std 12.34, range [29.58, 92.94]

Secondary structure (DSSP, 8-state):
---GGGS--HHHHHHHHHHTT--HHHHHHHHHTTS--EE--EETTEEPPPEE--S---HHHHHHHHHHHHHHHHHTT----GGG--B--SS--S-TTT-EEEETTTTEEEEBP-S-EEETTEEE-SS--HHHHHHHHHHHHHHHHHHHS--HHHHHHHHHHHHHHHHHHTT--TTS-GGGGSSTTTT-PPP-

Organism: Rhizophagus irregularis (strain DAOM 181602 / DAOM 197198 / MUCL 43194) (NCBI:txid747089)

Radius of gyration: 28.72 Å; chains: 1; bounding box: 68×50×69 Å